Protein AF-G8M2X5-F1 (afdb_monomer_lite)

Radius of gyration: 16.03 Å; chains: 1; bounding box: 47×37×36 Å

Organism: Acetivibrio clariflavus (strain DSM 19732 / NBRC 101661 / EBR45) (NCBI:txid720554)

pLDDT: mean 88.89, std 12.01, range [30.36, 98.56]

Structure (mmCIF, N/CA/C/O backbone):
data_AF-G8M2X5-F1
#
_entry.id   AF-G8M2X5-F1
#
loop_
_atom_site.group_PDB
_atom_site.id
_atom_site.type_symbol
_atom_site.label_atom_id
_atom_site.label_alt_id
_atom_site.label_comp_id
_atom_site.label_asym_id
_atom_site.label_entity_id
_atom_site.label_seq_id
_atom_site.pdbx_PDB_ins_code
_atom_site.Cartn_x
_atom_site.Cartn_y
_atom_site.Cartn_z
_atom_site.occupancy
_atom_site.B_iso_or_equiv
_atom_site.auth_seq_id
_atom_site.auth_comp_id
_atom_site.auth_asym_id
_atom_site.auth_atom_id
_atom_site.pdbx_PDB_model_num
ATOM 1 N N . MET A 1 1 ? 28.238 9.303 -5.202 1.00 54.19 1 MET A N 1
ATOM 2 C CA . MET A 1 1 ? 26.995 9.972 -4.755 1.00 54.19 1 MET A CA 1
ATOM 3 C C . MET A 1 1 ? 26.268 10.693 -5.897 1.00 54.19 1 MET A C 1
ATOM 5 O O . MET A 1 1 ? 25.050 10.761 -5.812 1.00 54.19 1 MET A O 1
ATOM 9 N N . SER A 1 2 ? 26.941 11.176 -6.961 1.00 62.28 2 SER A N 1
ATOM 10 C CA . SER A 1 2 ? 26.258 11.725 -8.156 1.00 62.28 2 SER A CA 1
ATOM 11 C C . SER A 1 2 ? 25.484 10.660 -8.932 1.00 62.28 2 SER A C 1
ATOM 13 O O . SER A 1 2 ? 24.303 10.843 -9.187 1.00 62.28 2 SER A O 1
ATOM 15 N N . ASP A 1 3 ? 26.109 9.512 -9.199 1.00 82.75 3 ASP A N 1
ATOM 16 C CA . ASP A 1 3 ? 25.578 8.550 -10.174 1.00 82.75 3 ASP A CA 1
ATOM 17 C C . ASP A 1 3 ? 24.241 7.931 -9.742 1.00 82.75 3 ASP A C 1
ATOM 19 O O . ASP A 1 3 ? 23.291 7.938 -10.516 1.00 82.75 3 ASP A O 1
ATOM 23 N N . SER A 1 4 ? 24.114 7.496 -8.483 1.00 86.31 4 SER A N 1
ATOM 24 C CA . SER A 1 4 ? 22.856 6.942 -7.952 1.00 86.31 4 SER A CA 1
ATOM 25 C C . SER A 1 4 ? 21.730 7.985 -7.880 1.00 86.31 4 SER A C 1
ATOM 27 O O . SER A 1 4 ? 20.560 7.657 -8.067 1.00 86.31 4 SER A O 1
ATOM 29 N N . THR A 1 5 ? 22.072 9.255 -7.627 1.00 87.62 5 THR A N 1
ATOM 30 C CA . THR A 1 5 ? 21.095 10.359 -7.626 1.00 87.62 5 THR A CA 1
ATOM 31 C C . THR A 1 5 ? 20.612 10.650 -9.044 1.00 87.62 5 THR A C 1
ATOM 33 O O . THR A 1 5 ? 19.411 10.804 -9.266 1.00 87.62 5 THR A O 1
ATOM 36 N N . ASP A 1 6 ? 21.526 10.676 -10.015 1.00 87.81 6 ASP A N 1
ATOM 37 C CA . ASP A 1 6 ? 21.207 10.881 -11.428 1.00 87.81 6 ASP A CA 1
ATOM 38 C C . ASP A 1 6 ? 20.390 9.718 -12.002 1.00 87.81 6 ASP A C 1
ATOM 40 O O . ASP A 1 6 ? 19.445 9.943 -12.764 1.00 87.81 6 ASP A O 1
ATOM 44 N N . GLU A 1 7 ? 20.696 8.483 -11.602 1.00 89.56 7 GLU A N 1
ATOM 45 C CA . GLU A 1 7 ? 19.930 7.287 -11.953 1.00 89.56 7 GLU A CA 1
ATOM 46 C C . GLU A 1 7 ? 18.499 7.363 -11.408 1.00 89.56 7 GLU A C 1
ATOM 48 O O . GLU A 1 7 ? 17.543 7.235 -12.178 1.00 89.56 7 GLU A O 1
ATOM 53 N N . LEU A 1 8 ? 18.333 7.676 -10.116 1.00 87.62 8 LEU A N 1
ATOM 54 C CA . LEU A 1 8 ? 17.018 7.856 -9.497 1.00 87.62 8 LEU A CA 1
ATOM 55 C C . LEU A 1 8 ? 16.216 8.967 -10.184 1.00 87.62 8 LEU A C 1
ATOM 57 O O . LEU A 1 8 ? 15.056 8.767 -10.545 1.00 87.62 8 LEU A O 1
ATOM 61 N N . MET A 1 9 ? 16.833 10.127 -10.421 1.00 86.81 9 MET A N 1
ATOM 62 C CA . MET A 1 9 ? 16.183 11.245 -11.109 1.00 86.81 9 MET A CA 1
ATOM 63 C C . MET A 1 9 ? 15.825 10.904 -12.557 1.00 86.81 9 MET A C 1
ATOM 65 O O . MET A 1 9 ? 14.793 11.355 -13.058 1.00 86.81 9 MET A O 1
ATOM 69 N N . THR A 1 10 ? 16.647 10.108 -13.239 1.00 88.38 10 THR A N 1
ATOM 70 C CA . THR A 1 10 ? 16.367 9.625 -14.596 1.00 88.38 10 THR A CA 1
ATOM 71 C C . THR A 1 10 ? 15.189 8.658 -14.597 1.00 88.38 10 THR A C 1
ATOM 73 O O . THR A 1 10 ? 14.286 8.824 -15.418 1.00 88.38 10 THR A O 1
ATOM 76 N N . CYS A 1 11 ? 15.152 7.713 -13.655 1.00 85.94 11 CYS A N 1
ATOM 77 C CA . CYS A 1 11 ? 14.038 6.789 -13.472 1.00 85.94 11 CYS A CA 1
ATOM 78 C C . CYS A 1 11 ? 12.732 7.555 -13.214 1.00 85.94 11 CYS A C 1
ATOM 80 O O . CYS A 1 11 ? 11.786 7.418 -13.986 1.00 85.94 11 CYS A O 1
ATOM 82 N N . LEU A 1 12 ? 12.718 8.474 -12.242 1.00 83.12 12 LEU A N 1
ATOM 83 C CA . LEU A 1 12 ? 11.563 9.331 -11.946 1.00 83.12 12 LEU A CA 1
ATOM 84 C C . LEU A 1 12 ? 11.103 10.155 -13.164 1.00 83.12 12 LEU A C 1
ATOM 86 O O . LEU A 1 12 ? 9.915 10.405 -13.338 1.00 83.12 12 LEU A O 1
ATOM 90 N N . LYS A 1 13 ? 12.020 10.600 -14.030 1.00 81.19 13 LYS A N 1
ATOM 91 C CA . LYS A 1 13 ? 11.683 11.396 -15.225 1.00 81.19 13 LYS A CA 1
ATOM 92 C C . LYS A 1 13 ? 11.168 10.575 -16.398 1.00 81.19 13 LYS A C 1
ATOM 94 O O . LYS A 1 13 ? 10.318 11.069 -17.133 1.00 81.19 13 LYS A O 1
ATOM 99 N N . ARG A 1 14 ? 11.742 9.399 -16.645 1.00 82.56 14 ARG A N 1
ATOM 100 C CA . ARG A 1 14 ? 11.576 8.686 -17.923 1.00 82.56 14 ARG A CA 1
ATOM 101 C C . ARG A 1 14 ? 10.785 7.399 -17.783 1.00 82.56 14 ARG A C 1
ATOM 103 O O . ARG A 1 14 ? 10.002 7.082 -18.670 1.00 82.56 14 ARG A O 1
ATOM 110 N N . GLU A 1 15 ? 10.990 6.682 -16.687 1.00 79.75 15 GLU A N 1
ATOM 111 C CA . GLU A 1 15 ? 10.444 5.343 -16.462 1.00 79.75 15 GLU A CA 1
ATOM 112 C C . GLU A 1 15 ? 9.965 5.212 -15.017 1.00 79.75 15 GLU A C 1
ATOM 114 O O . GLU A 1 15 ? 10.454 4.377 -14.257 1.00 79.75 15 GLU A O 1
ATOM 119 N N . PRO A 1 16 ? 9.021 6.057 -14.587 1.00 72.69 16 PRO A N 1
ATOM 120 C CA . PRO A 1 16 ? 8.712 6.155 -13.173 1.00 72.69 16 PRO A CA 1
ATOM 121 C C . PRO A 1 16 ? 7.921 4.933 -12.666 1.00 72.69 16 PRO A C 1
ATOM 123 O O . PRO A 1 16 ? 7.884 4.662 -11.469 1.00 72.69 16 PRO A O 1
ATOM 126 N N . GLU A 1 17 ? 7.370 4.129 -13.580 1.00 70.06 17 GLU A N 1
ATOM 127 C CA . GLU A 1 17 ? 6.834 2.797 -13.291 1.00 70.06 17 GLU A CA 1
ATOM 128 C C . GLU A 1 17 ? 7.923 1.776 -12.924 1.00 70.06 17 GLU A C 1
ATOM 130 O O . GLU A 1 17 ? 7.610 0.782 -12.285 1.00 70.06 17 GLU A O 1
ATOM 135 N N . ALA A 1 18 ? 9.191 2.001 -13.280 1.00 78.44 18 ALA A N 1
ATOM 136 C CA . ALA A 1 18 ? 10.314 1.127 -12.931 1.00 78.44 18 ALA A CA 1
ATOM 137 C C . ALA A 1 18 ? 10.966 1.495 -11.587 1.00 78.44 18 ALA A C 1
ATOM 139 O O . ALA A 1 18 ? 11.942 0.867 -11.179 1.00 78.44 18 ALA A O 1
ATOM 140 N N . LEU A 1 19 ? 10.424 2.483 -10.864 1.00 82.06 19 LEU A N 1
ATOM 141 C CA . LEU A 1 19 ? 11.012 3.002 -9.627 1.00 82.06 19 LEU A CA 1
ATOM 142 C C . LEU A 1 19 ? 11.273 1.911 -8.581 1.00 82.06 19 LEU A C 1
ATOM 144 O O . LEU A 1 19 ? 12.299 1.933 -7.910 1.00 82.06 19 LEU A O 1
ATOM 148 N N . PHE A 1 20 ? 10.384 0.921 -8.476 1.00 79.06 20 PHE A N 1
ATOM 149 C CA . PHE A 1 20 ? 10.531 -0.195 -7.537 1.00 79.06 20 PHE A CA 1
ATOM 150 C C . PHE A 1 20 ? 11.625 -1.204 -7.924 1.00 79.06 20 PHE A C 1
ATOM 152 O O . PHE A 1 20 ? 11.958 -2.075 -7.123 1.00 79.06 20 PHE A O 1
ATOM 159 N N . GLU A 1 21 ? 12.194 -1.132 -9.130 1.00 83.88 21 GLU A N 1
ATOM 160 C CA . GLU A 1 21 ? 13.388 -1.914 -9.478 1.00 83.88 21 GLU A CA 1
ATOM 161 C C . GLU A 1 21 ? 14.648 -1.311 -8.857 1.00 83.88 21 GLU A C 1
ATOM 163 O O . GLU A 1 21 ? 15.575 -2.050 -8.540 1.00 83.88 21 GLU A O 1
ATOM 168 N N . LEU A 1 22 ? 14.663 0.004 -8.640 1.00 86.19 22 LEU A N 1
ATOM 169 C CA . LEU A 1 22 ? 15.803 0.739 -8.096 1.00 86.19 22 LEU A CA 1
ATOM 170 C C . LEU A 1 22 ? 15.670 0.977 -6.584 1.00 86.19 22 LEU A C 1
ATOM 172 O O . LEU A 1 22 ? 16.632 0.828 -5.830 1.00 86.19 22 LEU A O 1
ATOM 176 N N . VAL A 1 23 ? 14.464 1.333 -6.142 1.00 86.12 23 VAL A N 1
ATOM 177 C CA . VAL A 1 23 ? 14.142 1.732 -4.770 1.00 86.12 23 VAL A CA 1
ATOM 178 C C . VAL A 1 23 ? 13.538 0.555 -4.013 1.00 86.12 23 VAL A C 1
ATOM 180 O O . VAL A 1 23 ? 12.552 -0.037 -4.456 1.00 86.12 23 VAL A O 1
ATOM 183 N N . GLU A 1 24 ? 14.097 0.244 -2.846 1.00 87.31 24 GLU A N 1
ATOM 184 C CA . GLU A 1 24 ? 13.548 -0.754 -1.928 1.00 87.31 24 GLU A CA 1
ATOM 185 C C . GLU A 1 24 ? 12.429 -0.138 -1.071 1.00 87.31 24 GLU A C 1
ATOM 187 O O . GLU A 1 24 ? 11.323 -0.685 -1.024 1.00 87.31 24 GLU A O 1
ATOM 192 N N . GLU A 1 25 ? 12.697 1.017 -0.449 1.00 88.94 25 GLU A N 1
ATOM 193 C CA . GLU A 1 25 ? 11.807 1.686 0.509 1.00 88.94 25 GLU A CA 1
ATOM 194 C C . GLU A 1 25 ? 11.815 3.216 0.342 1.00 88.94 25 GLU A C 1
ATOM 196 O O . GLU A 1 25 ? 12.802 3.811 -0.096 1.00 88.94 25 GLU A O 1
ATOM 201 N N . THR A 1 26 ? 10.726 3.876 0.737 1.00 87.19 26 THR A N 1
ATOM 202 C CA . THR A 1 26 ? 10.621 5.341 0.768 1.00 87.19 26 THR A CA 1
ATOM 203 C C . THR A 1 26 ? 10.141 5.851 2.119 1.00 87.19 26 THR A C 1
ATOM 205 O O . THR A 1 26 ? 9.421 5.177 2.854 1.00 87.19 26 THR A O 1
ATOM 208 N N . LYS A 1 27 ? 10.536 7.071 2.478 1.00 85.69 27 LYS A N 1
ATOM 209 C CA . LYS A 1 27 ? 10.050 7.753 3.676 1.00 85.69 27 LYS A CA 1
ATOM 210 C C . LYS A 1 27 ? 9.713 9.189 3.353 1.00 85.69 27 LYS A C 1
ATOM 212 O O . LYS A 1 27 ? 10.549 9.962 2.887 1.00 85.69 27 LYS A O 1
ATOM 217 N N . GLU A 1 28 ? 8.467 9.543 3.618 1.00 81.12 28 GLU A N 1
ATOM 218 C CA . GLU A 1 28 ? 7.981 10.893 3.408 1.00 81.12 28 GLU A CA 1
ATOM 219 C C . GLU A 1 28 ? 8.275 11.754 4.640 1.00 81.12 28 GLU A C 1
ATOM 221 O O . GLU A 1 28 ? 7.823 11.462 5.748 1.00 81.12 28 GLU A O 1
ATOM 226 N N . LEU A 1 29 ? 9.034 12.830 4.440 1.00 79.69 29 LEU A N 1
ATOM 227 C CA . LEU A 1 29 ? 9.200 13.914 5.406 1.00 79.69 29 LEU A CA 1
ATOM 228 C C . LEU A 1 29 ? 8.409 15.140 4.924 1.00 79.69 29 LEU A C 1
ATOM 230 O O . LEU A 1 29 ? 7.719 15.090 3.905 1.00 79.69 29 LEU A O 1
ATOM 234 N N . ASP A 1 30 ? 8.471 16.247 5.664 1.00 79.62 30 ASP A N 1
ATOM 235 C CA . ASP A 1 30 ? 7.707 17.464 5.353 1.00 79.62 30 ASP A CA 1
ATOM 236 C C . ASP A 1 30 ? 7.926 17.927 3.907 1.00 79.62 30 ASP A C 1
ATOM 238 O O . ASP A 1 30 ? 7.036 17.772 3.067 1.00 79.62 30 ASP A O 1
ATOM 242 N N . ASN A 1 31 ? 9.140 18.381 3.591 1.00 82.81 31 ASN A N 1
ATOM 243 C CA . ASN A 1 31 ? 9.472 18.942 2.277 1.00 82.81 31 ASN A CA 1
ATOM 244 C C . ASN A 1 31 ? 10.319 18.007 1.406 1.00 82.81 31 ASN A C 1
ATOM 246 O O . ASN A 1 31 ? 10.690 18.381 0.295 1.00 82.81 31 ASN A O 1
ATOM 250 N N . THR A 1 32 ? 10.639 16.806 1.890 1.00 85.06 32 THR A N 1
ATOM 251 C CA . THR A 1 32 ? 11.527 15.864 1.198 1.00 85.06 32 THR A CA 1
ATOM 252 C C . THR A 1 32 ? 10.978 14.449 1.209 1.00 85.06 32 THR A C 1
ATOM 254 O O . THR A 1 32 ? 10.227 14.071 2.107 1.00 85.06 32 THR A O 1
ATOM 257 N N . ILE A 1 33 ? 11.421 13.645 0.251 1.00 86.62 33 ILE A N 1
ATOM 258 C CA . ILE A 1 33 ? 11.230 12.197 0.233 1.00 86.62 33 ILE A CA 1
ATOM 259 C C . ILE A 1 33 ? 12.616 11.564 0.318 1.00 86.62 33 ILE A C 1
ATOM 261 O O . ILE A 1 33 ? 13.515 11.944 -0.435 1.00 86.62 33 ILE A O 1
ATOM 265 N N . LEU A 1 34 ? 12.796 10.639 1.258 1.00 89.81 34 LEU A N 1
ATOM 266 C CA . LEU A 1 34 ? 13.970 9.778 1.299 1.00 89.81 34 LEU A CA 1
ATOM 267 C C . LEU A 1 34 ? 13.663 8.507 0.519 1.00 89.81 34 LEU A C 1
ATOM 269 O O . LEU A 1 34 ? 12.615 7.891 0.715 1.00 89.81 34 LEU A O 1
ATOM 273 N N . TYR A 1 35 ? 14.599 8.114 -0.327 1.00 89.38 35 TYR A N 1
ATOM 274 C CA . TYR A 1 35 ? 14.586 6.885 -1.100 1.00 89.38 35 TYR A CA 1
ATOM 275 C C . TYR A 1 35 ? 15.746 6.024 -0.624 1.00 89.38 35 TYR A C 1
ATOM 277 O O . TYR A 1 35 ? 16.886 6.480 -0.645 1.00 89.38 35 TYR A O 1
ATOM 285 N N . ARG A 1 36 ? 15.463 4.792 -0.209 1.00 91.44 36 ARG A N 1
ATOM 286 C CA . ARG A 1 36 ? 16.478 3.779 0.066 1.00 91.44 36 ARG A CA 1
ATOM 287 C C . ARG A 1 36 ? 16.564 2.848 -1.132 1.00 91.44 36 ARG A C 1
ATOM 289 O O . ARG A 1 36 ? 15.580 2.191 -1.479 1.00 91.44 36 ARG A O 1
ATOM 296 N N . LEU A 1 37 ? 17.717 2.831 -1.784 1.00 91.12 37 LEU A N 1
ATOM 297 C CA . LEU A 1 37 ? 17.995 1.960 -2.918 1.00 91.12 37 LEU A CA 1
ATOM 298 C C . LEU A 1 37 ? 18.278 0.525 -2.455 1.00 91.12 37 LEU A C 1
ATOM 300 O O . LEU A 1 37 ? 18.442 0.256 -1.267 1.00 91.12 37 LEU A O 1
ATOM 304 N N . ARG A 1 38 ? 18.343 -0.412 -3.405 1.00 87.88 38 ARG A N 1
ATOM 305 C CA . ARG A 1 38 ? 18.621 -1.834 -3.122 1.00 87.88 38 ARG A CA 1
ATOM 306 C C . ARG A 1 38 ? 20.021 -2.118 -2.570 1.00 87.88 38 ARG A C 1
ATOM 308 O O . ARG A 1 38 ? 20.227 -3.186 -2.005 1.00 87.88 38 ARG A O 1
ATOM 315 N N . ASP A 1 39 ? 20.966 -1.205 -2.772 1.00 89.44 39 ASP A N 1
ATOM 316 C CA . ASP A 1 39 ? 22.330 -1.269 -2.233 1.00 89.44 39 ASP A CA 1
ATOM 317 C C . ASP A 1 39 ? 22.475 -0.510 -0.899 1.00 89.44 39 ASP A C 1
ATOM 319 O O . ASP A 1 39 ? 23.587 -0.184 -0.489 1.00 89.44 39 ASP A O 1
ATOM 323 N N . ASP A 1 40 ? 21.344 -0.211 -0.250 1.00 89.00 40 ASP A N 1
ATOM 324 C CA . ASP A 1 40 ? 21.213 0.572 0.982 1.00 89.00 40 ASP A CA 1
ATOM 325 C C . ASP A 1 40 ? 21.622 2.053 0.862 1.00 89.00 40 ASP A C 1
ATOM 327 O O . ASP A 1 40 ? 21.634 2.777 1.862 1.00 89.00 40 ASP A O 1
ATOM 331 N N . THR A 1 41 ? 21.892 2.558 -0.350 1.00 92.94 41 THR A N 1
ATOM 332 C CA . THR A 1 41 ? 22.113 3.994 -0.567 1.00 92.94 41 THR A CA 1
ATOM 333 C C . THR A 1 41 ? 20.838 4.777 -0.256 1.00 92.94 41 THR A C 1
ATOM 335 O O . THR A 1 41 ? 19.783 4.523 -0.837 1.00 92.94 41 THR A O 1
ATOM 338 N N . GLU A 1 42 ? 20.932 5.780 0.620 1.00 93.56 42 GLU A N 1
ATOM 339 C CA . GLU A 1 42 ? 19.832 6.705 0.905 1.00 93.56 42 GLU A CA 1
ATOM 340 C C . GLU A 1 42 ? 20.000 8.019 0.133 1.00 93.56 42 GLU A C 1
ATOM 342 O O . GLU A 1 42 ? 21.033 8.688 0.213 1.00 93.56 42 GLU A O 1
ATOM 347 N N . ILE A 1 43 ? 18.963 8.401 -0.611 1.00 90.88 43 ILE A N 1
ATOM 348 C CA . ILE A 1 43 ? 18.908 9.628 -1.407 1.00 90.88 43 ILE A CA 1
ATOM 349 C C . ILE A 1 43 ? 17.729 10.464 -0.924 1.00 90.88 43 ILE A C 1
ATOM 351 O O . ILE A 1 43 ? 16.589 10.003 -0.907 1.00 90.88 43 ILE A O 1
ATOM 355 N N . GLN A 1 44 ? 17.993 11.713 -0.554 1.00 91.62 44 GLN A N 1
ATOM 356 C CA . GLN A 1 44 ? 16.968 12.671 -0.159 1.00 91.62 44 GLN A CA 1
ATOM 357 C C . GLN A 1 44 ? 16.705 13.646 -1.306 1.00 91.62 44 GLN A C 1
ATOM 359 O O . GLN A 1 44 ? 17.620 14.331 -1.757 1.00 91.62 44 GLN A O 1
ATOM 364 N N . LEU A 1 45 ? 15.452 13.734 -1.751 1.00 88.25 45 LEU A N 1
ATOM 365 C CA . LEU A 1 45 ? 15.018 14.682 -2.780 1.00 88.25 45 LEU A CA 1
ATOM 366 C C . LEU A 1 45 ? 13.996 15.657 -2.200 1.00 88.25 45 LEU A C 1
ATOM 368 O O . LEU A 1 45 ? 13.102 15.248 -1.452 1.00 88.25 45 LEU A O 1
ATOM 372 N N . PHE A 1 46 ? 14.095 16.939 -2.553 1.00 86.06 46 PHE A N 1
ATOM 373 C CA . PHE A 1 46 ? 13.065 17.913 -2.205 1.00 86.06 46 PHE A CA 1
ATOM 374 C C . PHE A 1 46 ? 11.841 17.725 -3.093 1.00 86.06 46 PHE A C 1
ATOM 376 O O . PHE 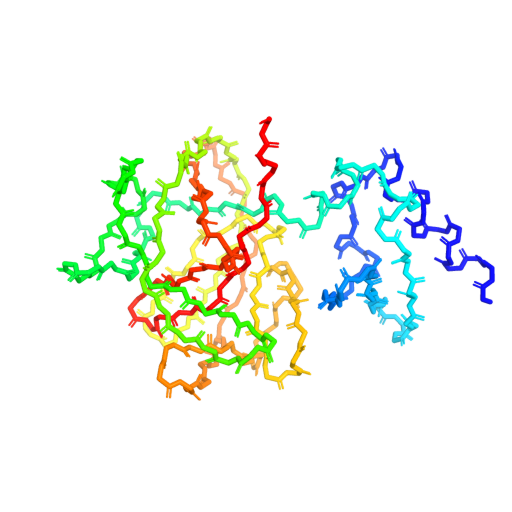A 1 46 ? 11.947 17.568 -4.306 1.00 86.06 46 PHE A O 1
ATOM 383 N N . LYS A 1 47 ? 10.653 17.803 -2.492 1.00 82.88 47 LYS A N 1
ATOM 384 C CA . LYS A 1 47 ? 9.383 17.763 -3.226 1.00 82.88 47 LYS A CA 1
ATOM 385 C C . LYS A 1 47 ? 9.275 18.913 -4.234 1.00 82.88 47 LYS A C 1
ATOM 387 O O . LYS A 1 47 ? 8.640 18.740 -5.260 1.00 82.88 47 LYS A O 1
ATOM 392 N N . SER A 1 48 ? 9.925 20.053 -3.974 1.00 83.25 48 SER A N 1
ATOM 393 C CA . SER A 1 48 ? 10.008 21.185 -4.911 1.00 83.25 48 SER A CA 1
ATOM 394 C C . SER A 1 48 ? 10.773 20.875 -6.197 1.00 83.25 48 SER A C 1
ATOM 396 O O . SER A 1 48 ? 10.566 21.554 -7.198 1.00 83.25 48 SER A O 1
ATOM 398 N N . ASP A 1 49 ? 11.646 19.867 -6.169 1.00 83.94 49 ASP A N 1
ATOM 399 C CA . ASP A 1 49 ? 12.485 19.479 -7.306 1.00 83.94 49 ASP A CA 1
ATOM 400 C C . ASP A 1 49 ? 11.816 18.385 -8.156 1.00 83.94 49 ASP A C 1
ATOM 402 O O . ASP A 1 49 ? 12.344 17.972 -9.192 1.00 83.94 49 ASP A O 1
ATOM 406 N N . LEU A 1 50 ? 10.647 17.912 -7.712 1.00 78.69 50 LEU A N 1
ATOM 407 C CA . LEU A 1 50 ? 9.855 16.872 -8.343 1.00 78.69 50 LEU A CA 1
ATOM 408 C C . LEU A 1 50 ? 8.556 17.471 -8.884 1.00 78.69 50 LEU A C 1
ATOM 410 O O . LEU A 1 50 ? 7.885 18.274 -8.239 1.00 78.69 50 LEU A O 1
ATOM 414 N N . THR A 1 51 ? 8.167 17.038 -10.075 1.00 72.69 51 THR A N 1
ATOM 415 C CA . THR A 1 51 ? 6.805 17.261 -10.568 1.00 72.69 51 THR A CA 1
ATOM 416 C C . THR A 1 51 ? 5.804 16.492 -9.700 1.00 72.69 51 THR A C 1
ATOM 418 O O . THR A 1 51 ? 6.164 15.461 -9.116 1.00 7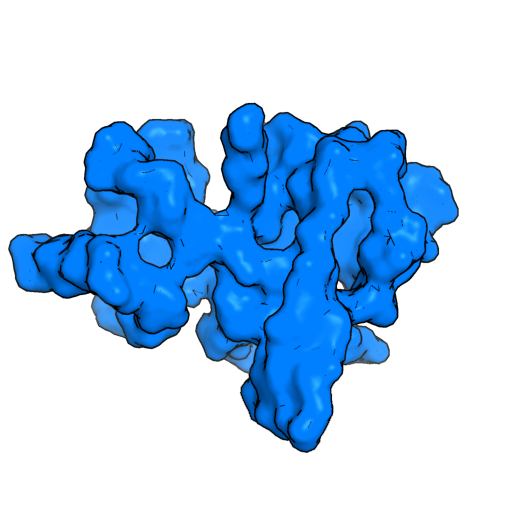2.69 51 THR A O 1
ATOM 421 N N . PRO A 1 52 ? 4.536 16.931 -9.634 1.00 67.06 52 PRO A N 1
ATOM 422 C CA . PRO A 1 52 ? 3.479 16.149 -9.005 1.00 67.06 52 PRO A CA 1
ATOM 423 C C . PRO A 1 52 ? 3.481 14.690 -9.480 1.00 67.06 52 PRO A C 1
ATOM 425 O O . PRO A 1 52 ? 3.486 13.778 -8.662 1.00 67.06 52 PRO A O 1
ATOM 428 N N . GLU A 1 53 ? 3.606 14.451 -10.785 1.00 62.19 53 GLU A N 1
ATOM 429 C CA . GLU A 1 53 ? 3.667 13.119 -11.397 1.00 62.19 53 GLU A CA 1
ATOM 430 C C . GLU A 1 53 ? 4.833 12.259 -10.881 1.00 62.19 53 GLU A C 1
ATOM 432 O O . GLU A 1 53 ? 4.679 11.051 -10.692 1.00 62.19 53 GLU A O 1
ATOM 437 N N . GLN A 1 54 ? 5.981 12.872 -10.592 1.00 65.25 54 GLN A N 1
ATOM 438 C CA . GLN A 1 54 ? 7.159 12.192 -10.042 1.00 65.25 54 GLN A CA 1
ATOM 439 C C . GLN A 1 54 ? 7.002 11.832 -8.570 1.00 65.25 54 GLN A C 1
ATOM 441 O O . GLN A 1 54 ? 7.444 10.765 -8.150 1.00 65.25 54 GLN A O 1
ATOM 446 N N . ILE A 1 55 ? 6.328 12.683 -7.799 1.00 62.38 55 ILE A N 1
ATOM 447 C CA . ILE A 1 55 ? 5.928 12.359 -6.426 1.00 62.38 55 ILE A CA 1
ATOM 448 C C . ILE A 1 55 ? 4.928 11.185 -6.457 1.00 62.38 55 ILE A C 1
ATOM 450 O O . ILE A 1 55 ? 5.015 10.257 -5.654 1.00 62.38 55 ILE A O 1
ATOM 454 N N . ILE A 1 56 ? 4.028 11.172 -7.444 1.00 58.41 56 ILE A N 1
ATOM 455 C CA . ILE A 1 56 ? 2.925 10.210 -7.577 1.00 58.41 56 ILE A CA 1
ATOM 456 C C . ILE A 1 56 ? 3.361 8.826 -8.042 1.00 58.41 56 ILE A C 1
ATOM 458 O O . ILE A 1 56 ? 2.750 7.841 -7.647 1.00 58.41 56 ILE A O 1
ATOM 462 N N . CYS A 1 57 ? 4.399 8.690 -8.867 1.00 46.69 57 CYS A N 1
ATOM 463 C CA . CYS A 1 57 ? 4.783 7.363 -9.362 1.00 46.69 57 CYS A CA 1
ATOM 464 C C . CYS A 1 57 ? 5.303 6.414 -8.277 1.00 46.69 57 CYS A C 1
ATOM 466 O O . CYS A 1 57 ? 5.311 5.201 -8.470 1.00 46.69 57 CYS A O 1
ATOM 468 N N . SER A 1 58 ? 5.619 6.945 -7.097 1.00 49.12 58 SER A N 1
ATOM 469 C CA . SER A 1 58 ? 5.871 6.142 -5.902 1.00 49.12 58 SER A CA 1
ATOM 470 C C . SER A 1 58 ? 4.597 5.653 -5.186 1.00 49.12 58 SER A C 1
ATOM 472 O O . SER A 1 58 ? 4.702 4.866 -4.258 1.00 49.12 58 SER A O 1
ATOM 474 N N . THR A 1 59 ? 3.394 6.082 -5.596 1.00 55.84 59 THR A N 1
ATOM 475 C CA . THR A 1 59 ? 2.148 5.999 -4.800 1.00 55.84 59 THR A CA 1
ATOM 476 C C . THR A 1 59 ? 0.881 5.616 -5.599 1.00 55.84 59 THR A C 1
ATOM 478 O O . THR A 1 59 ? -0.222 5.600 -5.053 1.00 55.84 59 THR A O 1
ATOM 481 N N . ILE A 1 60 ? 1.002 5.191 -6.869 1.00 68.50 60 ILE A N 1
ATOM 482 C CA . ILE A 1 60 ? -0.127 4.761 -7.742 1.00 68.50 60 ILE A CA 1
ATOM 483 C C . ILE A 1 60 ? -0.595 3.323 -7.455 1.00 68.50 60 ILE A C 1
ATOM 485 O O . ILE A 1 60 ? -0.934 2.555 -8.360 1.00 68.50 60 ILE A O 1
ATOM 489 N N . GLY A 1 61 ? -0.588 2.919 -6.194 1.00 82.50 61 GLY A N 1
ATOM 490 C CA . GLY A 1 61 ? -1.056 1.602 -5.810 1.00 82.50 61 GLY A CA 1
ATOM 491 C C . GLY A 1 61 ? -2.569 1.454 -6.000 1.00 82.50 61 GLY A C 1
ATOM 492 O O . GLY A 1 61 ? -3.320 2.396 -5.772 1.00 82.50 61 GLY A O 1
ATOM 493 N N . CYS A 1 62 ? -3.054 0.269 -6.369 1.00 92.75 62 CYS A N 1
ATOM 494 C CA . CYS A 1 62 ? -4.477 -0.094 -6.335 1.00 92.75 62 CYS A CA 1
ATOM 495 C C . CYS A 1 62 ? -4.671 -1.520 -5.786 1.00 92.75 62 CYS A C 1
ATOM 497 O O . CYS A 1 62 ? -3.718 -2.295 -5.724 1.00 92.75 62 CYS A O 1
ATOM 499 N N . PHE A 1 63 ? -5.905 -1.869 -5.423 1.00 96.44 63 PHE A N 1
ATOM 500 C CA . PHE A 1 63 ? -6.311 -3.191 -4.930 1.00 96.44 63 PHE A CA 1
ATOM 501 C C . PHE A 1 63 ? -7.483 -3.759 -5.728 1.00 96.44 63 PHE A C 1
ATOM 503 O O . PHE A 1 63 ? -8.239 -2.999 -6.328 1.00 96.44 63 PHE A O 1
ATOM 510 N N . THR A 1 64 ? -7.681 -5.075 -5.728 1.00 97.81 64 THR A N 1
ATOM 511 C CA . THR A 1 64 ? -8.903 -5.672 -6.296 1.00 97.81 64 THR A CA 1
ATOM 512 C C . THR A 1 64 ? -10.139 -5.313 -5.466 1.00 97.81 64 THR A C 1
ATOM 514 O O . THR A 1 64 ? -10.042 -5.019 -4.274 1.00 97.81 64 THR A O 1
ATOM 517 N N . GLY A 1 65 ? -11.312 -5.314 -6.108 1.00 97.69 65 GLY A N 1
ATOM 518 C CA . GLY A 1 65 ? -12.561 -4.804 -5.521 1.00 97.69 65 GLY A CA 1
ATOM 519 C C . GLY A 1 65 ? -13.035 -5.504 -4.243 1.00 97.69 65 GLY A C 1
ATOM 520 O O . GLY A 1 65 ? -13.689 -4.886 -3.412 1.00 97.69 65 GLY A O 1
ATOM 521 N N . ASP A 1 66 ? -12.664 -6.765 -4.051 1.00 98.00 66 ASP A N 1
ATOM 522 C CA . ASP A 1 66 ? -12.956 -7.567 -2.860 1.00 98.00 66 ASP A CA 1
ATOM 523 C C . ASP A 1 66 ? -12.139 -7.171 -1.620 1.00 98.00 66 ASP A C 1
ATOM 525 O O . ASP A 1 66 ? -12.471 -7.595 -0.512 1.00 98.00 66 ASP A O 1
ATOM 529 N N . THR A 1 67 ? -11.105 -6.338 -1.781 1.00 98.38 67 THR A N 1
ATOM 530 C CA . THR A 1 67 ? -10.275 -5.864 -0.668 1.00 98.38 67 THR A CA 1
ATOM 531 C C . THR A 1 67 ? -11.123 -5.093 0.334 1.00 98.38 67 THR A C 1
ATOM 533 O O . THR A 1 67 ? -11.807 -4.134 -0.020 1.00 98.38 67 THR A O 1
ATOM 536 N N . LEU A 1 68 ? -11.076 -5.503 1.600 1.00 98.44 68 LEU A N 1
ATOM 537 C CA . LEU A 1 68 ? -11.816 -4.845 2.672 1.00 98.44 68 LEU A CA 1
ATOM 538 C C . LEU A 1 68 ? -11.110 -3.562 3.114 1.00 98.44 68 LEU A C 1
ATOM 540 O O . LEU A 1 68 ? -9.887 -3.501 3.139 1.00 98.44 68 LEU A O 1
ATOM 544 N N . VAL A 1 69 ? -11.887 -2.559 3.502 1.00 98.31 69 VAL A N 1
ATOM 545 C CA . VAL A 1 69 ? -11.442 -1.272 4.037 1.00 98.31 69 VAL A CA 1
ATOM 546 C C . VAL A 1 69 ? -12.109 -1.062 5.390 1.00 98.31 69 VAL A C 1
ATOM 548 O O . VAL A 1 69 ? -13.312 -1.293 5.540 1.00 98.31 69 VAL A O 1
ATOM 551 N N . THR A 1 70 ? -11.344 -0.603 6.377 1.00 97.94 70 THR A N 1
ATOM 552 C CA . THR A 1 70 ? -11.882 -0.268 7.700 1.00 97.94 70 THR A CA 1
ATOM 553 C C . THR A 1 70 ? -12.639 1.057 7.634 1.00 97.94 70 THR A C 1
ATOM 555 O O . THR A 1 70 ? -12.038 2.114 7.452 1.00 97.94 70 THR A O 1
ATOM 558 N N . THR A 1 71 ? -13.961 1.020 7.797 1.00 97.88 71 THR A N 1
ATOM 559 C CA . THR A 1 71 ? -14.841 2.203 7.791 1.00 97.88 71 THR A CA 1
ATOM 560 C C . THR A 1 71 ? -15.508 2.413 9.150 1.00 97.88 71 THR A C 1
ATOM 562 O O . THR A 1 71 ? -15.449 1.540 10.016 1.00 97.88 71 THR A O 1
ATOM 565 N N . LYS A 1 72 ? -16.195 3.549 9.342 1.00 94.75 72 LYS A N 1
ATOM 566 C CA . LYS A 1 72 ? -16.999 3.801 10.560 1.00 94.75 72 LYS A CA 1
ATOM 567 C C . LYS A 1 72 ? -18.094 2.755 10.806 1.00 94.75 72 LYS A C 1
ATOM 569 O O . LYS A 1 72 ? -18.532 2.594 11.939 1.00 94.75 72 LYS A O 1
ATOM 574 N N . GLU A 1 73 ? -18.544 2.078 9.754 1.00 93.75 73 GLU A N 1
ATOM 575 C CA . GLU A 1 73 ? -19.619 1.078 9.787 1.00 93.75 73 GLU A CA 1
ATOM 576 C C . GLU A 1 73 ? -19.073 -0.357 9.902 1.00 93.75 73 GLU A C 1
ATOM 578 O O . GLU A 1 73 ? -19.843 -1.315 9.902 1.00 93.75 73 GLU A O 1
ATOM 583 N N . GLY A 1 74 ? -17.747 -0.517 9.997 1.00 96.75 74 GLY A N 1
ATOM 584 C CA . GLY A 1 74 ? -17.055 -1.802 9.944 1.00 96.75 74 GLY A CA 1
ATOM 585 C C . GLY A 1 74 ? -16.317 -2.018 8.622 1.00 96.75 74 GLY A C 1
ATOM 586 O O . GLY A 1 74 ? -15.996 -1.068 7.902 1.00 96.75 74 GLY A O 1
ATOM 587 N N . LEU A 1 75 ? -16.007 -3.277 8.314 1.00 97.94 75 LEU A N 1
ATOM 588 C CA . LEU A 1 75 ? -15.303 -3.643 7.085 1.00 97.94 75 LEU A CA 1
ATOM 589 C C . LEU A 1 75 ? -16.243 -3.536 5.878 1.00 97.94 75 LEU A C 1
ATOM 591 O O . LEU A 1 75 ? -17.299 -4.167 5.856 1.00 97.94 75 LEU A O 1
ATOM 595 N N . LYS A 1 76 ? -15.835 -2.768 4.868 1.00 98.44 76 LYS A N 1
ATOM 596 C CA . LYS A 1 76 ? -16.555 -2.583 3.598 1.00 98.44 76 LYS A CA 1
ATOM 597 C C . LYS A 1 76 ? -15.629 -2.932 2.440 1.00 98.44 76 LYS A C 1
ATOM 599 O O . LYS A 1 76 ? -14.443 -2.621 2.508 1.00 98.44 76 LYS A O 1
ATOM 604 N N . ARG A 1 77 ? -16.130 -3.571 1.383 1.00 98.56 77 ARG A N 1
ATOM 605 C CA . ARG A 1 77 ? -15.319 -3.822 0.182 1.00 98.56 77 ARG A CA 1
ATOM 606 C C . ARG A 1 77 ? -14.945 -2.508 -0.490 1.00 98.56 77 ARG A C 1
ATOM 608 O O . ARG A 1 77 ? -15.769 -1.599 -0.559 1.00 98.56 77 ARG A O 1
ATOM 615 N N . ILE A 1 78 ? -13.732 -2.405 -1.020 1.00 98.31 78 ILE A N 1
ATOM 616 C CA . ILE A 1 78 ? -13.247 -1.171 -1.643 1.00 98.31 78 ILE A CA 1
ATOM 617 C C . ILE A 1 78 ? -14.073 -0.783 -2.878 1.00 98.31 78 ILE A C 1
ATOM 619 O O . ILE A 1 78 ? -14.220 0.404 -3.153 1.00 98.31 78 ILE A O 1
ATOM 623 N N . ASP A 1 79 ? -14.669 -1.752 -3.583 1.00 98.25 79 ASP A N 1
ATOM 624 C CA . ASP A 1 79 ? -15.581 -1.489 -4.705 1.00 98.25 79 ASP A CA 1
ATOM 625 C C . ASP A 1 79 ? -16.992 -1.032 -4.291 1.00 98.25 79 ASP A C 1
ATOM 627 O O . ASP A 1 79 ? -17.776 -0.595 -5.136 1.00 98.25 79 ASP A O 1
ATOM 631 N N . GLU A 1 80 ? -17.299 -1.074 -2.996 1.00 98.38 80 GLU A N 1
ATOM 632 C CA . GLU A 1 80 ? -18.536 -0.561 -2.402 1.00 98.38 80 GLU A CA 1
ATOM 633 C C . GLU A 1 80 ? -18.336 0.785 -1.688 1.00 98.38 80 GLU A C 1
ATOM 635 O O . GLU A 1 80 ? -19.324 1.460 -1.381 1.00 98.38 80 GLU A O 1
ATOM 640 N N . VAL A 1 81 ? -17.084 1.189 -1.435 1.00 97.94 81 VAL A N 1
ATOM 641 C CA . VAL A 1 81 ? -16.738 2.493 -0.852 1.00 97.94 81 VAL A CA 1
ATOM 642 C C . VAL A 1 81 ? -17.046 3.609 -1.847 1.00 97.94 81 VAL A C 1
ATOM 644 O O . VAL A 1 81 ? -16.754 3.510 -3.040 1.00 97.94 81 VAL A O 1
ATOM 647 N N . LYS A 1 82 ? -17.626 4.705 -1.355 1.00 97.25 82 LYS A N 1
ATOM 648 C CA . LYS A 1 82 ? -18.030 5.855 -2.175 1.00 97.25 82 LYS A CA 1
ATOM 649 C C . LYS A 1 82 ? -17.398 7.149 -1.683 1.00 97.25 82 LYS A C 1
ATOM 651 O O . LYS A 1 82 ? -17.059 7.295 -0.511 1.00 97.25 82 LYS A O 1
ATOM 656 N N . THR A 1 83 ? -17.300 8.133 -2.576 1.00 95.81 83 THR A N 1
ATOM 657 C CA . THR A 1 83 ? -17.011 9.516 -2.177 1.00 95.81 83 THR A CA 1
ATOM 658 C C . THR A 1 83 ? -17.993 9.958 -1.092 1.00 95.81 83 THR A C 1
ATOM 660 O O . THR A 1 83 ? -19.206 9.824 -1.252 1.00 95.81 83 THR A O 1
ATOM 663 N N . GLY A 1 84 ? -17.461 10.513 -0.006 1.00 96.25 84 GLY A N 1
ATOM 664 C CA . GLY A 1 84 ? -18.224 10.900 1.178 1.00 96.25 84 GLY A CA 1
ATOM 665 C C . GLY A 1 84 ? -18.195 9.881 2.316 1.00 96.25 84 GLY A C 1
ATOM 666 O O . GLY A 1 84 ? -18.468 10.278 3.448 1.00 96.25 84 GLY A O 1
ATOM 667 N N . ASP A 1 85 ? -17.811 8.628 2.055 1.00 97.94 85 ASP A N 1
ATOM 668 C CA . ASP A 1 85 ? -17.589 7.640 3.112 1.00 97.94 85 ASP A CA 1
ATOM 669 C C . ASP A 1 85 ? -16.399 8.039 3.992 1.00 97.94 85 ASP A C 1
ATOM 671 O O . ASP A 1 85 ? -15.549 8.843 3.608 1.00 97.94 85 ASP A O 1
ATOM 675 N N . TYR A 1 86 ? -16.335 7.460 5.190 1.00 98.00 86 TYR A N 1
ATOM 676 C CA . TYR A 1 86 ? -15.256 7.695 6.141 1.00 98.00 86 TYR A CA 1
ATOM 677 C C . TYR A 1 86 ? -14.492 6.405 6.418 1.00 98.00 86 TYR A C 1
ATOM 679 O O . TYR A 1 86 ? -15.076 5.421 6.884 1.00 98.00 86 TYR A O 1
ATOM 687 N N . VAL A 1 87 ? -13.183 6.441 6.190 1.00 97.88 87 VAL A N 1
ATOM 688 C CA . VAL A 1 87 ? -12.263 5.316 6.392 1.00 97.88 87 VAL A CA 1
ATOM 689 C C . VAL A 1 87 ? -11.324 5.613 7.550 1.00 97.88 87 VAL A C 1
ATOM 691 O O . VAL A 1 87 ? -11.010 6.774 7.813 1.00 97.88 87 VAL A O 1
ATOM 694 N N . LEU A 1 88 ? -10.925 4.580 8.288 1.00 97.56 88 LEU A N 1
ATOM 695 C CA . LEU A 1 88 ? -9.919 4.727 9.330 1.00 97.56 88 LEU A CA 1
ATOM 696 C C . LEU A 1 88 ? -8.585 5.061 8.661 1.00 97.56 88 LEU A C 1
ATOM 698 O O . LEU A 1 88 ? -8.165 4.369 7.732 1.00 97.56 88 LEU A O 1
ATOM 702 N N . SER A 1 89 ? -7.925 6.091 9.169 1.00 95.75 89 SER A N 1
ATOM 703 C CA . SER A 1 89 ? -6.650 6.596 8.671 1.00 95.75 89 SER A CA 1
ATOM 704 C C . SER A 1 89 ? -5.715 6.891 9.831 1.00 95.75 89 SER A C 1
ATOM 706 O O . SER A 1 89 ? -6.159 7.111 10.962 1.00 95.75 89 SER A O 1
ATOM 708 N N . LYS A 1 90 ? -4.415 6.921 9.545 1.00 94.06 90 LYS A N 1
ATOM 709 C CA . LYS A 1 90 ? -3.378 7.255 10.519 1.00 94.06 90 LYS A CA 1
ATOM 710 C C . LYS A 1 90 ? -2.382 8.237 9.924 1.00 94.06 90 LYS A C 1
ATOM 712 O O . LYS A 1 90 ? -1.794 7.960 8.880 1.00 94.06 90 LYS A O 1
ATOM 717 N N . ASP A 1 91 ? -2.154 9.343 10.614 1.00 91.38 91 ASP A N 1
ATOM 718 C CA . ASP A 1 91 ? -0.987 10.168 10.340 1.00 91.38 91 ASP A CA 1
ATOM 719 C C . ASP A 1 91 ? 0.236 9.481 10.953 1.00 91.38 91 ASP A C 1
ATOM 721 O O . ASP A 1 91 ? 0.360 9.344 12.171 1.00 91.38 91 ASP A O 1
ATOM 725 N N . VAL A 1 92 ? 1.144 9.010 10.101 1.00 88.88 92 VAL A N 1
ATOM 726 C CA . VAL A 1 92 ? 2.368 8.323 10.534 1.00 88.88 92 VAL A CA 1
ATOM 727 C C . VAL A 1 92 ? 3.359 9.257 11.234 1.00 88.88 92 VAL A C 1
ATOM 729 O O . VAL A 1 92 ? 4.241 8.765 11.935 1.00 88.88 92 VAL A O 1
ATOM 732 N N . LYS A 1 93 ? 3.225 10.584 11.078 1.00 86.00 93 LYS A N 1
ATOM 733 C CA . LYS A 1 93 ? 4.096 11.575 11.729 1.00 86.00 93 LYS A CA 1
ATOM 734 C C . LYS A 1 93 ? 3.681 11.824 13.172 1.00 86.00 93 LYS A C 1
ATOM 736 O O . LYS A 1 93 ? 4.501 11.682 14.075 1.00 86.00 93 LYS A O 1
ATOM 741 N N . SER A 1 94 ? 2.421 12.198 13.392 1.00 89.69 94 SER A N 1
ATOM 742 C CA . SER A 1 94 ? 1.893 12.444 14.741 1.00 89.69 94 SER A CA 1
ATOM 743 C C . SER A 1 94 ? 1.500 11.160 15.477 1.00 89.69 94 SER A C 1
ATOM 745 O O . SER A 1 94 ? 1.412 11.149 16.703 1.00 89.69 94 SER A O 1
ATOM 747 N N . GLY A 1 95 ? 1.245 10.076 14.741 1.00 89.94 95 GLY A N 1
ATOM 748 C CA . GLY A 1 95 ? 0.668 8.841 15.261 1.00 89.94 95 GLY A CA 1
ATOM 749 C C . GLY A 1 95 ? -0.853 8.900 15.442 1.00 89.94 95 GLY A C 1
ATOM 750 O O . GLY A 1 95 ? -1.445 7.872 15.795 1.00 89.94 95 GLY A O 1
ATOM 751 N N . GLU A 1 96 ? -1.490 10.047 15.185 1.00 93.88 96 GLU A N 1
ATOM 752 C CA . GLU A 1 96 ? -2.933 10.236 15.321 1.00 93.88 96 GLU A CA 1
ATOM 753 C C . GLU A 1 96 ? -3.696 9.280 14.400 1.00 93.88 96 GLU A C 1
ATOM 755 O O . GLU A 1 96 ? -3.316 9.044 13.255 1.00 93.88 96 GLU A O 1
ATOM 760 N N . SER A 1 97 ? -4.784 8.702 14.906 1.00 95.12 97 SER A N 1
ATOM 761 C CA . SER A 1 97 ? -5.709 7.896 14.111 1.00 95.12 97 SER A CA 1
ATOM 762 C C . SER A 1 97 ? -7.085 8.536 14.140 1.00 95.12 97 SER A C 1
ATOM 764 O O . SER A 1 97 ? -7.617 8.837 15.206 1.00 95.12 97 SER A O 1
ATOM 766 N N . ALA A 1 98 ? -7.660 8.742 12.963 1.00 96.19 98 ALA A N 1
ATOM 767 C CA . ALA A 1 98 ? -8.949 9.389 12.800 1.00 96.19 98 ALA A CA 1
ATOM 768 C C . ALA A 1 98 ? -9.671 8.807 11.590 1.00 96.19 98 ALA A C 1
ATOM 770 O O . ALA A 1 98 ? -9.052 8.303 10.653 1.00 96.19 98 ALA A O 1
ATOM 771 N N . TYR A 1 99 ? -10.996 8.904 11.594 1.00 97.69 99 TYR A N 1
ATOM 772 C CA . TYR A 1 99 ? -11.770 8.598 10.403 1.00 97.69 99 TYR A CA 1
ATOM 773 C C . TYR A 1 99 ? -11.755 9.794 9.458 1.00 97.69 99 TYR A C 1
ATOM 775 O O . TYR A 1 99 ? -12.308 10.846 9.792 1.00 97.69 99 TYR A O 1
ATOM 783 N N . LYS A 1 100 ? -11.171 9.621 8.276 1.00 96.69 100 LYS A N 1
ATOM 784 C CA . LYS A 1 100 ? -11.045 10.664 7.257 1.00 96.69 100 LYS A CA 1
ATOM 785 C C . LYS A 1 100 ? -11.972 10.392 6.079 1.00 96.69 100 LYS A C 1
ATOM 787 O O . LYS A 1 100 ? -12.353 9.252 5.811 1.00 96.69 100 LYS A O 1
ATOM 792 N N . LYS A 1 101 ? -12.395 11.470 5.422 1.00 96.44 101 LYS A N 1
ATOM 793 C CA . LYS A 1 101 ? -13.363 11.417 4.326 1.00 96.44 101 LYS A CA 1
ATOM 794 C C . LYS A 1 101 ? -12.693 10.896 3.057 1.00 96.44 101 LYS A C 1
ATOM 796 O O . LYS A 1 101 ? -11.584 11.304 2.722 1.00 96.44 101 LYS A O 1
ATOM 801 N N . VAL A 1 102 ? -13.392 10.042 2.322 1.00 95.12 102 VAL A N 1
ATOM 802 C CA . VAL A 1 102 ? -13.030 9.662 0.958 1.00 95.12 102 VAL A CA 1
ATOM 803 C C . VAL A 1 102 ? -13.472 10.781 0.021 1.00 95.12 102 VAL A C 1
ATOM 805 O O . VAL A 1 102 ? -14.666 11.023 -0.167 1.00 95.12 102 VAL A O 1
ATOM 808 N N . ASN A 1 103 ? -12.509 11.468 -0.578 1.00 89.75 103 ASN A N 1
ATOM 809 C CA . ASN A 1 103 ? -12.749 12.542 -1.536 1.00 89.75 103 ASN A CA 1
ATOM 810 C C . ASN A 1 103 ? -13.018 11.984 -2.939 1.00 89.75 103 ASN A C 1
ATOM 812 O O . ASN A 1 103 ? -13.884 12.482 -3.659 1.00 89.75 103 ASN A O 1
ATOM 816 N N . TYR A 1 104 ? -12.321 10.912 -3.322 1.00 88.25 104 TYR A N 1
ATOM 817 C CA . TYR A 1 104 ? -12.436 10.318 -4.652 1.00 88.25 104 TYR A CA 1
ATOM 818 C C . TYR A 1 104 ? 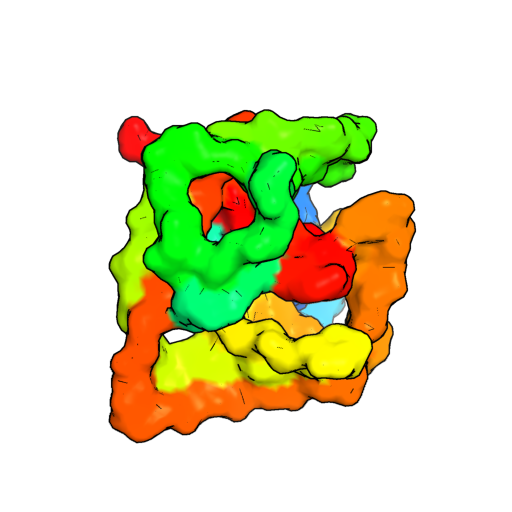-12.146 8.816 -4.641 1.00 88.25 104 TYR A C 1
ATOM 820 O O . TYR A 1 104 ? -11.328 8.347 -3.855 1.00 88.25 104 TYR A O 1
ATOM 828 N N . VAL A 1 105 ? -12.777 8.074 -5.552 1.00 91.31 105 VAL A N 1
ATOM 829 C CA . VAL A 1 105 ? -12.517 6.647 -5.781 1.00 91.31 105 VAL A CA 1
ATOM 830 C C . VAL A 1 105 ? -11.947 6.476 -7.184 1.00 91.31 105 VAL A C 1
ATOM 832 O O . VAL A 1 105 ? -12.631 6.712 -8.180 1.00 91.31 105 VAL A O 1
ATOM 835 N N . TYR A 1 106 ? -10.685 6.069 -7.269 1.00 89.06 106 TYR A N 1
ATOM 836 C CA . TYR A 1 106 ? -10.026 5.741 -8.526 1.00 89.06 106 TYR A CA 1
ATOM 837 C C . TYR A 1 106 ? -10.370 4.321 -8.933 1.00 89.06 106 TYR A C 1
ATOM 839 O O . TYR A 1 106 ? -10.269 3.407 -8.119 1.00 89.06 106 TYR A O 1
ATOM 847 N N . ILE A 1 107 ? -10.715 4.140 -10.206 1.00 90.19 107 ILE A N 1
ATOM 848 C CA . ILE A 1 107 ? -11.007 2.834 -10.792 1.00 90.19 107 ILE A CA 1
ATOM 849 C C . ILE A 1 107 ? -10.141 2.679 -12.038 1.00 90.19 107 ILE A C 1
ATOM 851 O O . ILE A 1 107 ? -10.170 3.524 -12.934 1.00 90.19 107 ILE A O 1
ATOM 855 N N . LYS A 1 108 ? -9.354 1.607 -12.083 1.00 90.62 108 LYS A N 1
ATOM 856 C CA . LYS A 1 108 ? -8.495 1.232 -13.214 1.00 90.62 108 LYS A CA 1
ATOM 857 C C . LYS A 1 108 ? -8.668 -0.256 -13.513 1.00 90.62 108 LYS A C 1
ATOM 859 O O . LYS A 1 108 ? -9.476 -0.936 -12.879 1.00 90.62 108 LYS A O 1
ATOM 864 N N . SER A 1 109 ? -7.889 -0.772 -14.454 1.00 91.19 109 SER A N 1
ATOM 865 C CA . SER A 1 109 ? -7.785 -2.205 -14.715 1.00 91.19 109 SER A CA 1
ATOM 866 C C . SER A 1 109 ? -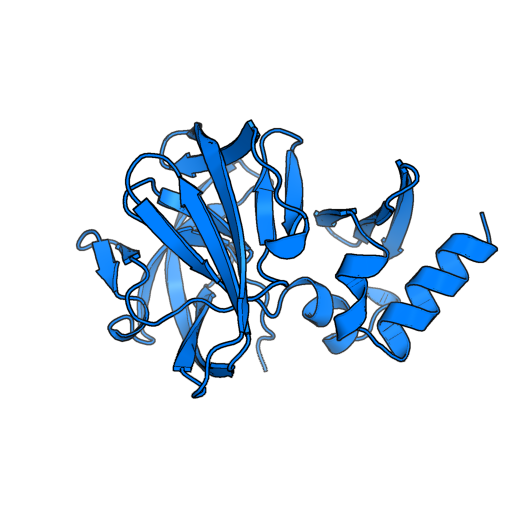6.333 -2.638 -14.869 1.00 91.19 109 SER A C 1
ATOM 868 O O . SER A 1 109 ? -5.520 -1.878 -15.391 1.00 91.19 109 SER A O 1
ATOM 870 N N . THR A 1 110 ? -6.017 -3.860 -14.449 1.00 92.94 110 THR A N 1
ATOM 871 C CA . THR A 1 110 ? -4.701 -4.489 -14.643 1.00 92.94 110 THR A CA 1
ATOM 872 C C . THR A 1 110 ? -4.863 -5.990 -14.845 1.00 92.94 110 THR A C 1
ATOM 874 O O . THR A 1 110 ? -5.771 -6.595 -14.276 1.00 92.94 110 THR A O 1
ATOM 877 N N . SER A 1 111 ? -3.971 -6.597 -15.619 1.00 95.31 111 SER A N 1
ATOM 878 C CA . SER A 1 111 ? -3.793 -8.052 -15.676 1.00 95.31 111 SER A CA 1
ATOM 879 C C . SER A 1 111 ? -2.628 -8.531 -14.806 1.00 95.31 111 SER A C 1
ATOM 881 O O . SER A 1 111 ? -2.343 -9.717 -14.787 1.00 95.31 111 SER A O 1
ATOM 883 N N . LYS A 1 112 ? -1.950 -7.645 -14.067 1.00 94.81 112 LYS A N 1
ATOM 884 C CA . LYS A 1 112 ? -0.807 -8.000 -13.216 1.00 94.81 112 LYS A CA 1
ATOM 885 C C . LYS A 1 112 ? -1.031 -7.579 -11.773 1.00 94.81 112 LYS A C 1
ATOM 887 O O . LYS A 1 112 ? -1.319 -6.410 -11.504 1.00 94.81 112 LYS A O 1
ATOM 892 N N . LEU A 1 113 ? -0.859 -8.529 -10.858 1.00 96.94 113 LEU A N 1
ATOM 893 C CA . LEU A 1 113 ? -1.050 -8.362 -9.420 1.00 96.94 113 LEU A CA 1
ATOM 894 C C . LEU A 1 113 ? 0.132 -8.922 -8.624 1.00 96.94 113 LEU A C 1
ATOM 896 O O . LEU A 1 113 ? 0.883 -9.782 -9.081 1.00 96.94 113 LEU A O 1
ATOM 900 N N . VAL A 1 114 ? 0.243 -8.458 -7.388 1.00 97.00 114 VAL A N 1
ATOM 901 C CA . VAL A 1 114 ? 0.989 -9.078 -6.300 1.00 97.00 114 VAL A CA 1
ATOM 902 C C . VAL A 1 114 ? -0.025 -9.609 -5.295 1.00 97.00 114 VAL A C 1
ATOM 904 O O . VAL A 1 114 ? -0.937 -8.895 -4.876 1.00 97.00 114 VAL A O 1
ATOM 907 N N . LYS A 1 115 ? 0.140 -10.874 -4.920 1.00 98.19 115 LYS A N 1
ATOM 908 C CA . LYS A 1 115 ? -0.613 -11.544 -3.866 1.00 98.19 115 LYS A CA 1
ATOM 909 C C . LYS A 1 115 ? 0.228 -11.580 -2.608 1.00 98.19 115 LYS A C 1
ATOM 911 O O . LYS A 1 115 ? 1.322 -12.136 -2.651 1.00 98.19 115 LYS A O 1
ATOM 916 N N . LEU A 1 116 ? -0.292 -11.038 -1.516 1.00 98.31 116 LEU A N 1
ATOM 917 C CA . LEU A 1 116 ? 0.313 -11.116 -0.190 1.00 98.31 116 LEU A CA 1
ATOM 918 C C . LEU A 1 116 ? -0.601 -11.933 0.722 1.00 98.31 116 LEU A C 1
ATOM 920 O O . LEU A 1 116 ? -1.805 -11.690 0.747 1.00 98.31 116 LEU A O 1
ATOM 924 N N . ILE A 1 117 ? -0.045 -12.877 1.477 1.00 98.12 117 ILE A N 1
ATOM 925 C CA . ILE A 1 117 ? -0.779 -13.589 2.528 1.00 98.12 117 ILE A CA 1
ATOM 926 C C . ILE A 1 117 ? -0.364 -13.015 3.878 1.00 98.12 117 ILE A C 1
ATOM 928 O O . ILE A 1 117 ? 0.818 -13.034 4.223 1.00 98.12 117 ILE A O 1
ATOM 932 N N . VAL A 1 118 ? -1.339 -12.503 4.631 1.00 96.62 118 VAL A N 1
ATOM 933 C CA . VAL A 1 118 ? -1.137 -11.915 5.962 1.00 96.62 118 VAL A CA 1
ATOM 934 C C . VAL A 1 118 ? -2.181 -12.488 6.917 1.00 96.62 118 VAL A C 1
ATOM 936 O O . VAL A 1 118 ? -3.388 -12.321 6.732 1.00 96.62 118 VAL A O 1
ATOM 939 N N . GLY A 1 119 ? -1.727 -13.218 7.937 1.00 92.44 119 GLY A N 1
ATOM 940 C CA . GLY A 1 119 ? -2.615 -14.072 8.729 1.00 92.44 119 GLY A CA 1
ATOM 941 C C . GLY A 1 119 ? -3.301 -15.122 7.844 1.00 92.44 119 GLY A C 1
ATOM 942 O O . GLY A 1 119 ? -2.630 -15.880 7.151 1.00 92.44 119 GLY A O 1
ATOM 943 N N . ASN A 1 120 ? -4.638 -15.140 7.848 1.00 92.25 120 ASN A N 1
ATOM 944 C CA . ASN A 1 120 ? -5.459 -16.049 7.032 1.00 92.25 120 ASN A CA 1
ATOM 945 C C . ASN A 1 120 ? -6.153 -15.331 5.857 1.00 92.25 120 ASN A C 1
ATOM 947 O O . ASN A 1 120 ? -7.218 -15.759 5.409 1.00 92.25 120 ASN A O 1
ATOM 951 N N . GLU A 1 121 ? -5.611 -14.200 5.408 1.00 95.56 121 GLU A N 1
ATOM 952 C CA . GLU A 1 121 ? -6.193 -13.369 4.355 1.00 95.56 121 GLU A CA 1
ATOM 953 C C . GLU A 1 121 ? -5.217 -13.184 3.191 1.00 95.56 121 GLU A C 1
ATOM 955 O O . GLU A 1 121 ? -4.020 -12.988 3.399 1.00 95.56 121 GLU A O 1
ATOM 960 N N . GLU A 1 122 ? -5.749 -13.244 1.968 1.00 97.69 122 GLU A N 1
ATOM 961 C CA . GLU A 1 122 ? -5.035 -12.880 0.746 1.00 97.69 122 GLU A CA 1
ATOM 962 C C . GLU A 1 122 ? -5.367 -11.432 0.378 1.00 97.69 122 GLU A C 1
ATOM 964 O O . GLU A 1 122 ? -6.533 -11.077 0.214 1.00 97.69 122 GLU A O 1
ATOM 969 N N . ILE A 1 123 ? -4.333 -10.611 0.213 1.00 98.12 123 ILE A N 1
ATOM 970 C CA . ILE A 1 123 ? -4.423 -9.242 -0.285 1.00 98.12 123 ILE A CA 1
ATOM 971 C C . ILE A 1 123 ? -3.905 -9.219 -1.722 1.00 98.12 123 ILE A C 1
ATOM 973 O O . ILE A 1 123 ? -2.752 -9.564 -1.988 1.00 98.12 123 ILE A O 1
ATOM 977 N N . ASN A 1 124 ? -4.762 -8.794 -2.647 1.00 97.94 124 ASN A N 1
ATOM 978 C CA . ASN A 1 124 ? -4.459 -8.674 -4.069 1.00 97.94 124 ASN A CA 1
ATOM 979 C C . ASN A 1 124 ? -4.246 -7.196 -4.420 1.00 97.94 124 ASN A C 1
ATOM 981 O O . ASN A 1 124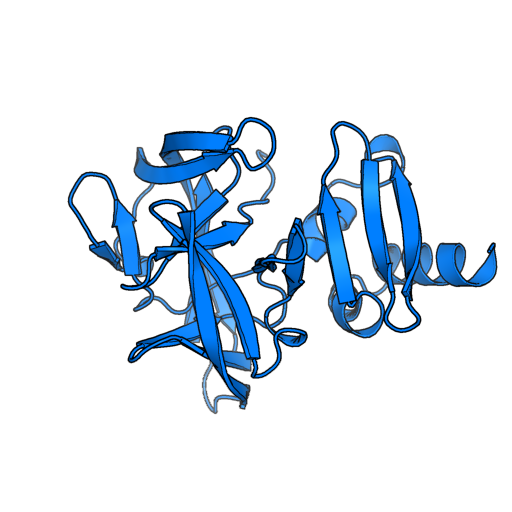 ? -5.170 -6.381 -4.373 1.00 97.94 124 ASN A O 1
ATOM 985 N N . THR A 1 125 ? -3.015 -6.836 -4.772 1.00 96.62 125 THR A N 1
ATOM 986 C CA . THR A 1 125 ? -2.599 -5.443 -4.963 1.00 96.62 125 THR A CA 1
ATOM 987 C C . THR A 1 125 ? -1.745 -5.268 -6.213 1.00 96.62 125 THR A C 1
ATOM 989 O O . THR A 1 125 ? -1.213 -6.227 -6.762 1.00 96.62 125 THR A O 1
ATOM 992 N N . THR A 1 126 ? -1.594 -4.044 -6.701 1.00 93.12 126 THR A N 1
ATOM 993 C CA . THR A 1 126 ? -0.590 -3.718 -7.723 1.00 93.12 126 THR A CA 1
ATOM 994 C C . THR A 1 126 ? 0.816 -3.707 -7.125 1.00 93.12 126 THR A C 1
ATOM 996 O O . THR A 1 126 ? 0.992 -3.296 -5.981 1.00 93.12 126 THR A O 1
ATOM 999 N N . SER A 1 127 ? 1.833 -4.018 -7.932 1.00 91.06 127 SER A N 1
ATOM 1000 C CA . SER A 1 127 ? 3.254 -4.004 -7.538 1.00 91.06 127 SER A CA 1
ATOM 1001 C C . SER A 1 127 ? 3.718 -2.745 -6.796 1.00 91.06 127 SER A C 1
ATOM 1003 O O . SER A 1 127 ? 4.563 -2.836 -5.911 1.00 91.06 127 SER A O 1
ATOM 1005 N N . SER A 1 128 ? 3.172 -1.584 -7.155 1.00 85.94 128 SER A N 1
ATOM 1006 C 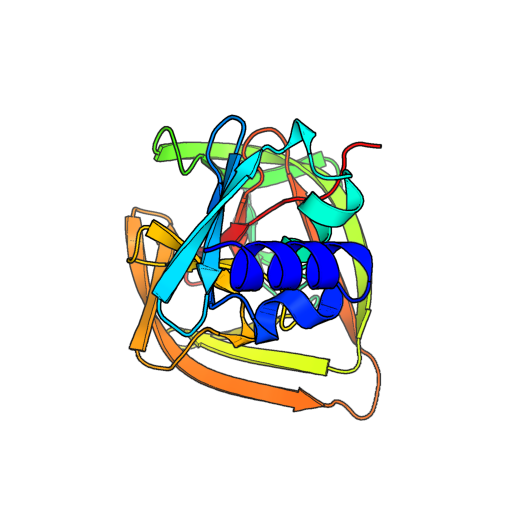CA . SER A 1 128 ? 3.574 -0.271 -6.646 1.00 85.94 128 SER A CA 1
ATOM 1007 C C . SER A 1 128 ? 2.899 0.148 -5.337 1.00 85.94 128 SER A C 1
ATOM 1009 O O . SER A 1 128 ? 3.262 1.189 -4.799 1.00 85.94 128 SER A O 1
ATOM 1011 N N . HIS A 1 129 ? 1.916 -0.597 -4.813 1.00 90.75 129 HIS A N 1
ATOM 1012 C CA . HIS A 1 129 ? 1.197 -0.149 -3.615 1.00 90.75 129 HIS A CA 1
ATOM 1013 C C . HIS A 1 129 ? 2.110 -0.173 -2.392 1.00 90.75 129 HIS A C 1
ATOM 1015 O O . HIS A 1 129 ? 2.780 -1.173 -2.146 1.00 90.75 129 HIS A O 1
ATOM 1021 N N . LEU A 1 130 ? 2.136 0.919 -1.631 1.00 92.19 130 LEU A N 1
ATOM 1022 C CA . LEU A 1 130 ? 3.008 1.064 -0.473 1.00 92.19 130 LEU A CA 1
ATOM 1023 C C . LEU A 1 130 ? 2.336 0.583 0.816 1.00 92.19 130 LEU A C 1
ATOM 1025 O O . LEU A 1 130 ? 1.230 1.012 1.147 1.00 92.19 130 LEU A O 1
ATOM 1029 N N . PHE A 1 131 ? 3.060 -0.237 1.571 1.00 94.81 131 PHE A N 1
ATOM 1030 C CA . PHE A 1 131 ? 2.707 -0.703 2.910 1.00 94.81 131 PHE A CA 1
ATOM 1031 C C . PHE A 1 131 ? 3.674 -0.111 3.932 1.00 94.81 131 PHE A C 1
ATOM 1033 O O . PHE A 1 131 ? 4.875 -0.026 3.665 1.00 94.81 131 PHE A O 1
ATOM 1040 N N . PHE A 1 132 ? 3.164 0.299 5.094 1.00 95.19 132 PHE A N 1
ATOM 1041 C CA . PHE A 1 132 ? 4.013 0.797 6.176 1.00 95.19 132 PHE A CA 1
ATOM 1042 C C . PHE A 1 132 ? 4.585 -0.380 6.965 1.00 95.19 132 PHE A C 1
ATOM 1044 O O . PHE A 1 132 ? 3.819 -1.179 7.510 1.00 95.19 132 PHE A O 1
ATOM 1051 N N . THR A 1 133 ? 5.907 -0.506 7.026 1.00 95.12 133 THR A N 1
ATOM 1052 C CA . THR A 1 133 ? 6.574 -1.639 7.682 1.00 95.12 133 THR A CA 1
ATOM 1053 C C . THR A 1 133 ? 7.119 -1.271 9.060 1.00 95.12 133 THR A C 1
ATOM 1055 O O . THR A 1 133 ? 7.190 -0.101 9.448 1.00 95.12 133 THR A O 1
ATOM 1058 N N . ASP A 1 134 ? 7.535 -2.282 9.819 1.00 93.62 134 ASP A N 1
ATOM 1059 C CA . ASP A 1 134 ? 8.196 -2.122 11.117 1.00 93.62 134 ASP A CA 1
ATOM 1060 C C . ASP A 1 134 ? 9.570 -1.430 11.050 1.00 93.62 134 ASP A C 1
ATOM 1062 O O . ASP A 1 134 ? 10.070 -0.979 12.082 1.00 93.62 134 ASP A O 1
ATOM 1066 N N . SER A 1 135 ? 10.144 -1.247 9.854 1.00 91.19 135 SER A N 1
ATOM 1067 C CA . SER A 1 135 ? 11.328 -0.402 9.648 1.00 91.19 135 SER A CA 1
ATOM 1068 C C . SER A 1 135 ? 11.022 1.097 9.797 1.00 91.19 135 SER A C 1
ATOM 1070 O O . SER A 1 135 ? 11.941 1.909 9.938 1.00 91.19 135 SER A O 1
ATOM 1072 N N . GLY A 1 136 ? 9.741 1.486 9.784 1.00 90.06 136 GLY A N 1
ATOM 1073 C CA . GLY A 1 136 ? 9.303 2.883 9.773 1.00 90.06 136 GLY A CA 1
ATOM 1074 C C . GLY A 1 136 ? 9.402 3.538 8.392 1.00 90.06 136 GLY A C 1
ATOM 1075 O O . GLY A 1 136 ? 9.491 4.769 8.304 1.00 90.06 136 GLY A O 1
ATOM 1076 N N . TRP A 1 137 ? 9.420 2.720 7.336 1.00 91.38 137 TRP A N 1
ATOM 1077 C CA . TRP A 1 137 ? 9.435 3.129 5.935 1.00 91.38 137 TRP A CA 1
ATOM 1078 C C . TRP A 1 137 ? 8.243 2.535 5.181 1.00 91.38 137 TRP A C 1
ATOM 1080 O O . TRP A 1 137 ? 7.600 1.575 5.607 1.00 91.38 137 TRP A O 1
ATOM 1090 N N . TRP A 1 138 ? 7.945 3.134 4.037 1.00 92.38 138 TRP A N 1
ATOM 1091 C CA . TRP A 1 138 ? 7.008 2.607 3.065 1.00 92.38 138 TRP A CA 1
ATOM 1092 C C . TRP A 1 138 ? 7.729 1.648 2.128 1.00 92.38 138 TRP A C 1
ATOM 1094 O O . TRP A 1 138 ? 8.722 2.013 1.500 1.00 92.38 138 TRP A O 1
ATOM 1104 N N . LYS A 1 139 ? 7.206 0.434 1.990 1.00 92.69 139 LYS A N 1
ATOM 1105 C CA . LYS A 1 139 ? 7.738 -0.581 1.080 1.00 92.69 139 LYS A CA 1
ATOM 1106 C C . LYS A 1 139 ? 6.687 -0.939 0.036 1.00 92.69 139 LYS A C 1
ATOM 1108 O O . LYS A 1 139 ? 5.515 -1.124 0.367 1.00 92.69 139 LYS A O 1
ATOM 1113 N N . SER A 1 140 ? 7.093 -1.012 -1.230 1.00 92.06 140 SER A N 1
ATOM 1114 C CA . SER A 1 140 ? 6.189 -1.398 -2.319 1.00 92.06 140 SER A CA 1
ATOM 1115 C C . SER A 1 140 ? 5.792 -2.870 -2.212 1.00 92.06 140 SER A C 1
ATOM 1117 O O . SER A 1 140 ? 6.594 -3.701 -1.789 1.00 92.06 140 SER A O 1
ATOM 1119 N N . ALA A 1 141 ? 4.582 -3.217 -2.648 1.00 93.69 141 ALA A N 1
ATOM 1120 C CA . ALA A 1 141 ? 4.072 -4.584 -2.618 1.00 93.69 141 ALA A CA 1
ATOM 1121 C C . ALA A 1 141 ? 5.021 -5.584 -3.290 1.00 93.69 141 ALA A C 1
ATOM 1123 O O . ALA A 1 141 ? 5.186 -6.700 -2.808 1.00 93.69 141 ALA A O 1
ATOM 1124 N N . LYS A 1 142 ? 5.673 -5.181 -4.388 1.00 91.69 142 LYS A N 1
ATOM 1125 C CA . LYS A 1 142 ? 6.656 -6.016 -5.088 1.00 91.69 142 LYS A CA 1
ATOM 1126 C C . LYS A 1 142 ? 7.903 -6.306 -4.244 1.00 91.69 142 LYS A C 1
ATOM 1128 O O . LYS A 1 142 ? 8.489 -7.375 -4.395 1.00 91.69 142 LYS A O 1
ATOM 1133 N N . ASN A 1 143 ? 8.302 -5.373 -3.382 1.00 93.25 143 ASN A N 1
ATOM 1134 C CA . ASN A 1 143 ? 9.486 -5.502 -2.533 1.00 93.25 143 ASN A CA 1
ATOM 1135 C C . ASN A 1 143 ? 9.188 -6.145 -1.173 1.00 93.25 143 ASN A C 1
ATOM 1137 O O . ASN A 1 143 ? 10.128 -6.493 -0.461 1.00 93.25 143 ASN A O 1
ATOM 1141 N N . ILE A 1 144 ? 7.912 -6.328 -0.816 1.00 96.06 144 ILE A N 1
ATOM 1142 C CA . ILE A 1 144 ? 7.511 -7.079 0.377 1.00 96.06 144 ILE A CA 1
ATOM 1143 C C . ILE A 1 144 ? 7.958 -8.539 0.248 1.00 96.06 144 ILE A C 1
ATOM 1145 O O . ILE A 1 144 ? 7.621 -9.235 -0.715 1.00 96.06 144 ILE A O 1
ATOM 1149 N N . LYS A 1 145 ? 8.695 -9.014 1.253 1.00 95.88 145 LYS A N 1
ATOM 1150 C CA . LYS A 1 145 ? 9.216 -10.383 1.357 1.00 95.88 145 LYS A CA 1
ATOM 1151 C C . LYS A 1 145 ? 8.511 -11.144 2.477 1.00 95.88 145 LYS A C 1
ATOM 1153 O O . LYS A 1 145 ? 7.927 -10.556 3.383 1.00 95.88 145 LYS A O 1
ATOM 1158 N N . VAL A 1 146 ? 8.583 -12.474 2.424 1.00 97.94 146 VAL A N 1
ATOM 1159 C CA . VAL A 1 146 ? 8.136 -13.317 3.543 1.00 97.94 146 VAL A CA 1
ATOM 1160 C C . VAL A 1 146 ? 8.938 -12.955 4.794 1.00 97.94 146 VAL A C 1
ATOM 1162 O O . VAL A 1 146 ? 10.162 -12.849 4.723 1.00 97.94 146 VAL A O 1
ATOM 1165 N N . GLY A 1 147 ? 8.244 -12.764 5.914 1.00 97.56 147 GLY A N 1
ATOM 1166 C CA . GLY A 1 147 ? 8.817 -12.313 7.181 1.00 97.56 147 GLY A CA 1
ATOM 1167 C C . GLY A 1 147 ? 8.799 -10.794 7.386 1.00 97.56 147 GLY A C 1
ATOM 1168 O O . GLY A 1 147 ? 8.951 -10.356 8.525 1.00 97.56 147 GLY A O 1
ATOM 1169 N N . ASP A 1 148 ? 8.563 -9.984 6.341 1.00 97.50 148 ASP A N 1
ATOM 1170 C CA . ASP A 1 148 ? 8.320 -8.547 6.524 1.00 97.50 148 ASP A CA 1
ATOM 1171 C C . ASP A 1 148 ? 7.054 -8.346 7.372 1.00 97.50 148 ASP A C 1
ATOM 1173 O O . ASP A 1 148 ? 6.063 -9.076 7.237 1.00 97.50 148 ASP A O 1
ATOM 1177 N N . ARG A 1 149 ? 7.071 -7.335 8.246 1.00 97.38 149 ARG A N 1
ATOM 1178 C CA . ARG A 1 149 ? 5.957 -7.033 9.150 1.00 97.38 149 ARG A CA 1
ATOM 1179 C C . ARG A 1 149 ? 5.345 -5.689 8.795 1.00 97.38 149 ARG A C 1
ATOM 1181 O O . ARG A 1 149 ? 6.033 -4.674 8.738 1.00 97.38 149 ARG A O 1
ATOM 1188 N N . ILE A 1 150 ? 4.037 -5.693 8.572 1.00 97.50 150 ILE A N 1
ATOM 1189 C CA . ILE A 1 150 ? 3.256 -4.521 8.182 1.00 97.50 150 ILE A CA 1
ATOM 1190 C C . ILE A 1 150 ? 2.523 -3.983 9.407 1.00 97.50 150 ILE A C 1
ATOM 1192 O O . ILE A 1 150 ? 1.958 -4.748 10.194 1.00 97.50 150 ILE A O 1
ATOM 1196 N N . PHE A 1 151 ? 2.526 -2.664 9.560 1.00 96.25 151 PHE A N 1
ATOM 1197 C CA . PHE A 1 151 ? 1.795 -1.984 10.616 1.00 96.25 151 PHE A CA 1
ATOM 1198 C C . PHE A 1 151 ? 0.293 -2.138 10.417 1.00 96.25 151 PHE A C 1
ATOM 1200 O O . PHE A 1 151 ? -0.227 -1.927 9.321 1.00 96.25 151 PHE A O 1
ATOM 1207 N N . ALA A 1 152 ? -0.403 -2.487 11.489 1.00 93.75 152 ALA A N 1
ATOM 1208 C CA . ALA A 1 152 ? -1.835 -2.688 11.499 1.00 93.75 152 ALA A CA 1
ATOM 1209 C C . ALA A 1 152 ? -2.547 -1.706 12.440 1.00 93.75 152 ALA A C 1
ATOM 1211 O O . ALA A 1 152 ? -1.925 -0.945 13.190 1.00 93.75 152 ALA A O 1
ATOM 1212 N N . ALA A 1 153 ? -3.878 -1.699 12.385 1.00 85.75 153 ALA A N 1
ATOM 1213 C CA . ALA A 1 153 ? -4.704 -0.993 13.354 1.00 85.75 153 ALA A CA 1
ATOM 1214 C C . ALA A 1 153 ? -4.329 -1.413 14.791 1.00 85.75 153 ALA A C 1
ATOM 1216 O O . ALA A 1 153 ? -3.801 -2.498 15.021 1.00 85.75 153 ALA A O 1
ATOM 1217 N N . GLU A 1 154 ? -4.556 -0.516 15.754 1.00 78.69 154 GLU A N 1
ATOM 1218 C CA . GLU A 1 154 ? -4.238 -0.728 17.182 1.00 78.69 154 GLU A CA 1
ATOM 1219 C C . GLU A 1 154 ? -2.737 -0.857 17.517 1.00 78.69 154 GLU A C 1
ATOM 1221 O O . GLU A 1 154 ? -2.372 -1.104 18.663 1.00 78.69 154 GLU A O 1
ATOM 1226 N N . GLY A 1 155 ? -1.847 -0.589 16.555 1.00 79.19 155 GLY A N 1
ATOM 1227 C CA . GLY A 1 155 ? -0.399 -0.607 16.780 1.00 79.19 155 GLY A CA 1
ATOM 1228 C C . GLY A 1 155 ? 0.230 -1.993 16.684 1.00 79.19 155 GLY A C 1
ATOM 1229 O O . GLY A 1 155 ? 1.385 -2.170 17.072 1.00 79.19 155 GLY A O 1
ATOM 1230 N N . GLU A 1 156 ? -0.514 -2.972 16.172 1.00 90.44 156 GLU A N 1
ATOM 1231 C CA . GLU A 1 156 ? -0.000 -4.313 15.933 1.00 90.44 156 GLU A CA 1
ATOM 1232 C C . GLU A 1 156 ? 0.898 -4.376 14.688 1.00 90.44 156 GLU A C 1
ATOM 1234 O O . GLU A 1 156 ? 0.828 -3.544 13.783 1.00 90.44 156 GLU A O 1
ATOM 1239 N N . LEU A 1 157 ? 1.728 -5.417 14.626 1.00 95.25 157 LEU A N 1
ATOM 1240 C CA . LEU A 1 157 ? 2.534 -5.764 13.459 1.00 95.25 157 LEU A CA 1
ATOM 1241 C C . LEU A 1 157 ? 2.104 -7.131 12.934 1.00 95.25 157 LEU A C 1
ATOM 1243 O O . LEU A 1 157 ? 2.092 -8.111 13.687 1.00 95.25 157 LEU A O 1
ATOM 1247 N N . LYS A 1 158 ? 1.793 -7.207 11.641 1.00 97.06 158 LYS A N 1
ATOM 1248 C CA . LYS A 1 158 ? 1.319 -8.423 10.976 1.00 97.06 158 LYS A CA 1
ATOM 1249 C C . LYS A 1 158 ? 2.350 -8.913 9.976 1.00 97.06 158 LYS A C 1
ATOM 1251 O O . LYS A 1 158 ? 2.754 -8.180 9.080 1.00 97.06 158 LYS A O 1
ATOM 1256 N N . GLU A 1 159 ? 2.784 -10.151 10.162 1.00 97.69 159 GLU A N 1
ATOM 1257 C CA . GLU A 1 159 ? 3.797 -10.782 9.321 1.00 97.69 159 GLU A CA 1
ATOM 1258 C C . GLU A 1 159 ? 3.201 -11.271 7.998 1.00 97.69 159 GLU A C 1
ATOM 1260 O O . GLU A 1 159 ? 2.117 -11.864 7.964 1.00 97.69 159 GLU A O 1
ATOM 1265 N N . VAL A 1 160 ? 3.936 -11.042 6.913 1.00 98.31 160 VAL A N 1
ATOM 1266 C CA . VAL A 1 160 ? 3.639 -11.579 5.587 1.00 98.31 160 VAL A CA 1
ATOM 1267 C C . VAL A 1 160 ? 4.197 -12.995 5.488 1.00 98.31 160 VAL A C 1
ATOM 1269 O O . VAL A 1 160 ? 5.405 -13.206 5.583 1.00 98.31 160 VAL A O 1
ATOM 1272 N N . THR A 1 161 ? 3.329 -13.975 5.252 1.00 98.38 161 THR A N 1
ATOM 1273 C CA . THR A 1 161 ? 3.699 -15.401 5.240 1.00 98.38 161 THR A CA 1
ATOM 1274 C C . THR A 1 161 ? 3.886 -15.964 3.835 1.00 98.38 161 THR A C 1
ATOM 1276 O O . THR A 1 161 ? 4.550 -16.985 3.662 1.00 98.38 161 THR A O 1
ATOM 1279 N N . ALA A 1 162 ? 3.348 -15.297 2.812 1.00 98.06 162 ALA A N 1
ATOM 1280 C CA . ALA A 1 162 ? 3.614 -15.619 1.416 1.00 98.06 162 ALA A CA 1
ATOM 1281 C C . ALA A 1 162 ? 3.473 -14.384 0.522 1.00 98.06 162 ALA A C 1
ATOM 1283 O O . ALA A 1 162 ? 2.663 -13.496 0.786 1.00 98.06 162 ALA A O 1
ATOM 1284 N N . THR A 1 163 ? 4.241 -14.360 -0.565 1.00 97.62 163 THR A N 1
ATOM 1285 C CA . THR A 1 163 ? 4.159 -13.338 -1.613 1.00 97.62 163 THR A CA 1
ATOM 1286 C C . THR A 1 163 ? 4.294 -13.987 -2.989 1.00 97.62 163 THR A C 1
ATOM 1288 O O . THR A 1 163 ? 5.070 -14.932 -3.159 1.00 97.62 163 THR A O 1
ATOM 1291 N N . ARG A 1 164 ? 3.519 -13.526 -3.978 1.00 97.12 164 ARG A N 1
ATOM 1292 C CA . ARG A 1 164 ? 3.601 -14.010 -5.365 1.00 97.12 164 ARG A CA 1
ATOM 1293 C C . ARG A 1 164 ? 3.154 -12.953 -6.368 1.00 97.12 164 ARG A C 1
ATOM 1295 O O . ARG A 1 164 ? 2.065 -12.403 -6.240 1.00 97.12 164 ARG A O 1
ATOM 1302 N N . VAL A 1 165 ? 3.939 -12.750 -7.424 1.00 95.50 165 VAL A N 1
ATOM 1303 C CA . VAL A 1 165 ? 3.506 -11.993 -8.610 1.00 95.50 165 VAL A CA 1
ATOM 1304 C C . VAL A 1 165 ? 2.656 -12.895 -9.501 1.00 95.50 165 VAL A C 1
ATOM 1306 O O . VAL A 1 165 ? 3.003 -14.056 -9.728 1.00 95.50 165 VAL A O 1
ATOM 1309 N N . VAL A 1 166 ? 1.535 -12.373 -9.987 1.00 96.25 166 VAL A N 1
ATOM 1310 C CA . VAL A 1 166 ? 0.567 -13.110 -10.799 1.00 96.25 166 VAL A CA 1
ATOM 1311 C C . VAL A 1 166 ? 0.185 -12.290 -12.017 1.00 96.25 166 VAL A C 1
ATOM 1313 O O . VAL A 1 166 ? -0.291 -11.164 -11.881 1.00 96.25 166 VAL A O 1
ATOM 1316 N N . ASP A 1 167 ? 0.348 -12.895 -13.189 1.00 96.62 167 ASP A N 1
ATOM 1317 C CA . ASP A 1 167 ? -0.258 -12.435 -14.431 1.00 96.62 167 ASP A CA 1
ATOM 1318 C C . ASP A 1 167 ? -1.592 -13.175 -14.628 1.00 96.62 167 ASP A C 1
ATOM 1320 O O . ASP A 1 167 ? -1.692 -14.388 -14.431 1.00 96.62 167 ASP A O 1
ATOM 1324 N N . LEU A 1 168 ? -2.634 -12.420 -14.947 1.00 95.50 168 LEU A N 1
ATOM 1325 C CA . LEU A 1 168 ? -3.998 -12.874 -15.175 1.00 95.50 168 LEU A CA 1
ATOM 1326 C C . LEU A 1 168 ? -4.264 -12.937 -16.679 1.00 95.50 168 LEU A C 1
ATOM 1328 O O . LEU A 1 168 ? -3.774 -12.099 -17.435 1.00 95.50 168 LEU A O 1
ATOM 1332 N N . GLU A 1 169 ? -5.090 -13.893 -17.099 1.00 95.81 169 GLU A N 1
ATOM 1333 C CA . GLU A 1 169 ? -5.520 -14.008 -18.499 1.00 95.81 169 GLU A CA 1
ATOM 1334 C C . GLU A 1 169 ? -6.360 -12.800 -18.939 1.00 95.81 169 GLU A C 1
ATOM 1336 O O . GLU A 1 169 ? -6.213 -12.308 -20.056 1.00 95.81 169 GLU A O 1
ATOM 1341 N N . GLU A 1 170 ? -7.194 -12.280 -18.035 1.00 95.75 170 GLU A N 1
ATOM 1342 C CA . GLU A 1 170 ? -8.033 -11.106 -18.262 1.00 95.75 170 GLU A CA 1
ATOM 1343 C C . GLU A 1 170 ? -7.756 -10.015 -17.225 1.00 95.75 170 GLU A C 1
ATOM 1345 O O . GLU A 1 170 ? -7.456 -10.282 -16.058 1.00 95.75 170 GLU A O 1
ATOM 1350 N N . ALA A 1 171 ? -7.873 -8.757 -17.653 1.00 95.81 171 ALA A N 1
ATOM 1351 C CA . ALA A 1 171 ? -7.694 -7.623 -16.761 1.00 95.81 171 ALA A CA 1
ATOM 1352 C C . ALA A 1 171 ? -8.863 -7.507 -15.772 1.00 95.81 171 ALA A C 1
ATOM 1354 O O . ALA A 1 171 ? -10.034 -7.521 -16.154 1.00 95.81 171 ALA A O 1
ATOM 1355 N N . VAL A 1 172 ? -8.541 -7.307 -14.497 1.00 97.06 172 VAL A N 1
ATOM 1356 C CA . VAL A 1 172 ? -9.518 -7.093 -13.424 1.00 97.06 172 VAL A CA 1
ATOM 1357 C C . VAL A 1 172 ? -9.599 -5.620 -13.052 1.00 97.06 172 VAL A C 1
ATOM 1359 O O . VAL A 1 172 ? -8.629 -4.874 -13.204 1.00 97.06 172 VAL A O 1
ATOM 1362 N N . ARG A 1 173 ? -10.757 -5.193 -12.538 1.00 96.88 173 ARG A N 1
ATOM 1363 C CA . ARG A 1 173 ? -10.920 -3.845 -11.981 1.00 96.88 173 ARG A CA 1
ATOM 1364 C C . ARG A 1 173 ? -10.171 -3.715 -10.660 1.00 96.88 173 ARG A C 1
ATOM 1366 O O . ARG A 1 173 ? -10.279 -4.580 -9.791 1.00 96.88 173 ARG A O 1
ATOM 1373 N N . ILE A 1 174 ? -9.465 -2.601 -10.515 1.00 95.88 174 ILE A N 1
ATOM 1374 C CA . ILE A 1 174 ? -8.701 -2.246 -9.322 1.00 95.88 174 ILE A CA 1
ATOM 1375 C C . ILE A 1 174 ? -9.071 -0.844 -8.847 1.00 95.88 174 ILE A C 1
ATOM 1377 O O . ILE A 1 174 ? -9.430 0.019 -9.652 1.00 95.88 174 ILE A O 1
ATOM 1381 N N . TYR A 1 175 ? -8.962 -0.633 -7.542 1.00 94.25 175 TYR A N 1
ATOM 1382 C CA . TYR A 1 175 ? -9.494 0.519 -6.836 1.00 94.25 175 TYR A CA 1
ATOM 1383 C C . TYR A 1 175 ? -8.434 1.152 -5.933 1.00 94.25 175 TYR A C 1
ATOM 1385 O O . TYR A 1 175 ? -7.577 0.460 -5.381 1.00 94.25 175 TYR A O 1
ATOM 1393 N N . ASN A 1 176 ? -8.503 2.471 -5.774 1.00 93.06 176 ASN A N 1
ATOM 1394 C CA . ASN A 1 176 ? -7.760 3.224 -4.763 1.00 93.06 176 ASN A CA 1
ATOM 1395 C C . ASN A 1 176 ? -8.619 4.409 -4.290 1.00 93.06 176 ASN A C 1
ATOM 1397 O O . ASN A 1 176 ? -9.446 4.911 -5.049 1.00 93.06 176 ASN A O 1
ATOM 1401 N N . LEU A 1 177 ? -8.434 4.874 -3.058 1.00 92.06 177 LEU A N 1
ATOM 1402 C CA . LEU A 1 177 ? -9.293 5.881 -2.425 1.00 92.06 177 LEU A CA 1
ATOM 1403 C C . LEU A 1 177 ? -8.502 7.138 -2.108 1.00 92.06 177 LEU A C 1
ATOM 1405 O O . LEU A 1 177 ? -7.639 7.047 -1.259 1.00 92.06 177 LEU A O 1
ATOM 1409 N N . ASN A 1 178 ? -8.799 8.303 -2.687 1.00 88.75 178 ASN A N 1
ATOM 1410 C CA . ASN A 1 178 ? -8.247 9.560 -2.167 1.00 88.75 178 ASN A CA 1
ATOM 1411 C C . ASN A 1 178 ? -8.849 9.861 -0.793 1.00 88.75 178 ASN A C 1
ATOM 1413 O O . ASN A 1 178 ? -10.056 10.101 -0.701 1.00 88.75 178 ASN A O 1
ATOM 1417 N N . VAL A 1 179 ? -8.015 9.862 0.243 1.00 90.12 179 VAL A N 1
ATOM 1418 C CA . VAL A 1 179 ? -8.438 10.119 1.622 1.00 90.12 179 VAL A CA 1
ATOM 1419 C C . VAL A 1 179 ? -7.914 11.466 2.101 1.00 90.12 179 VAL A C 1
ATOM 1421 O O . VAL A 1 179 ? -6.754 11.807 1.878 1.00 90.12 179 VAL A O 1
ATOM 1424 N N . ASP A 1 180 ? -8.791 12.217 2.758 1.00 88.19 180 ASP A N 1
ATOM 1425 C CA . ASP A 1 180 ? -8.514 13.564 3.241 1.00 88.19 180 ASP A CA 1
ATOM 1426 C C . ASP A 1 180 ? -7.433 13.599 4.336 1.00 88.19 180 ASP A C 1
ATOM 1428 O O . ASP A 1 180 ? -7.382 12.718 5.198 1.00 88.19 180 ASP A O 1
ATOM 1432 N N . GLU A 1 181 ? -6.608 14.649 4.315 1.00 87.12 181 GLU A N 1
ATOM 1433 C CA . GLU A 1 181 ? -5.528 14.993 5.261 1.00 87.12 181 GLU A CA 1
ATOM 1434 C C . GLU A 1 181 ? -4.405 13.958 5.465 1.00 87.12 181 GLU A C 1
ATOM 1436 O O . GLU A 1 181 ? -3.232 14.277 5.298 1.00 87.12 181 GLU A O 1
ATOM 1441 N N . PHE A 1 182 ? -4.730 12.739 5.899 1.00 90.25 182 PHE A N 1
ATOM 1442 C CA . PHE A 1 182 ? -3.738 11.773 6.387 1.00 90.25 182 PHE A CA 1
ATOM 1443 C C . PHE A 1 182 ? -3.117 10.937 5.281 1.00 90.25 182 PHE A C 1
ATOM 1445 O O . PHE A 1 182 ? -2.068 10.342 5.512 1.00 90.25 182 PHE A O 1
ATOM 1452 N N . HIS A 1 183 ? -3.743 10.888 4.100 1.00 88.31 183 HIS A N 1
ATOM 1453 C CA . HIS A 1 183 ? -3.190 10.182 2.945 1.00 88.31 183 HIS A CA 1
ATOM 1454 C C . HIS A 1 183 ? -2.807 8.733 3.277 1.00 88.31 183 HIS A C 1
ATOM 1456 O O . HIS A 1 183 ? -1.791 8.217 2.825 1.00 88.31 183 HIS A O 1
ATOM 1462 N N . THR A 1 184 ? -3.623 8.068 4.092 1.00 93.19 184 THR A N 1
ATOM 1463 C CA . THR A 1 184 ? -3.498 6.654 4.451 1.00 93.19 184 THR A CA 1
ATOM 1464 C C . THR A 1 184 ? -4.879 6.069 4.702 1.00 93.19 184 THR A C 1
ATOM 1466 O O . THR A 1 184 ? -5.830 6.792 5.017 1.00 93.19 184 THR A O 1
ATOM 1469 N N . TYR A 1 185 ? -5.001 4.752 4.597 1.00 95.69 185 TYR A N 1
ATOM 1470 C CA . TYR A 1 185 ? -6.150 4.023 5.126 1.00 95.69 185 TYR A CA 1
ATOM 1471 C C . TYR A 1 185 ? -5.756 2.596 5.505 1.00 95.69 185 TYR A C 1
ATOM 1473 O O . TYR A 1 185 ? -4.643 2.153 5.219 1.00 95.69 185 TYR A O 1
ATOM 1481 N N . PHE A 1 186 ? -6.657 1.895 6.193 1.00 97.44 186 PHE A N 1
ATOM 1482 C CA . PHE A 1 186 ? -6.445 0.512 6.614 1.00 97.44 186 PHE A CA 1
ATOM 1483 C C . PHE A 1 186 ? -7.251 -0.471 5.764 1.00 97.44 186 PHE A C 1
ATOM 1485 O O . PHE A 1 186 ? -8.441 -0.248 5.517 1.00 97.44 186 PHE A O 1
ATOM 1492 N N . ILE A 1 187 ? -6.607 -1.569 5.359 1.00 97.75 187 ILE A N 1
ATOM 1493 C CA . ILE A 1 187 ? -7.206 -2.608 4.515 1.00 97.75 187 ILE A CA 1
ATOM 1494 C C . ILE A 1 187 ? -7.142 -4.012 5.122 1.00 97.75 187 ILE A C 1
ATOM 1496 O O . ILE A 1 187 ? -6.295 -4.315 5.959 1.00 97.75 187 ILE A O 1
ATOM 1500 N N . GLY A 1 188 ? -8.007 -4.898 4.640 1.00 97.25 188 GLY A N 1
ATOM 1501 C CA . GLY A 1 188 ? -8.098 -6.286 5.077 1.00 97.25 188 GLY A CA 1
ATOM 1502 C C . GLY A 1 188 ? -8.662 -6.441 6.491 1.00 97.25 188 GLY A C 1
ATOM 1503 O O . GLY A 1 188 ? -8.792 -5.491 7.263 1.00 97.25 188 GLY A O 1
ATOM 1504 N N . LYS A 1 189 ? -8.975 -7.679 6.861 1.00 95.50 189 LYS A N 1
ATOM 1505 C CA . LYS A 1 189 ? -9.383 -8.083 8.216 1.00 95.50 189 LYS A CA 1
ATOM 1506 C C . LYS A 1 189 ? -8.293 -7.839 9.249 1.00 95.50 189 LYS A C 1
ATOM 1508 O O . LYS A 1 189 ? -8.601 -7.644 10.418 1.00 95.50 189 LYS A O 1
ATOM 1513 N N . GLN A 1 190 ? -7.032 -7.882 8.823 1.00 94.94 190 GLN A N 1
ATOM 1514 C CA . GLN A 1 190 ? -5.896 -7.565 9.686 1.00 94.94 190 GLN A CA 1
ATOM 1515 C C . GLN A 1 190 ? -5.689 -6.053 9.866 1.00 94.94 190 GLN A C 1
ATOM 1517 O O . GLN A 1 190 ? -4.880 -5.670 10.702 1.00 94.94 190 GLN A O 1
ATOM 1522 N N . GLY A 1 191 ? -6.396 -5.208 9.102 1.00 96.25 191 GLY A N 1
ATOM 1523 C CA . GLY A 1 191 ? -6.305 -3.754 9.182 1.00 96.25 191 GLY A CA 1
ATOM 1524 C C . GLY A 1 191 ? -4.898 -3.245 8.899 1.00 96.25 191 GLY A C 1
ATOM 1525 O O . GLY A 1 191 ? -4.326 -2.602 9.761 1.00 96.25 191 GLY A O 1
ATOM 1526 N N . LEU A 1 192 ? -4.333 -3.549 7.732 1.00 97.50 192 LEU A N 1
ATOM 1527 C CA . LEU A 1 192 ? -2.980 -3.176 7.306 1.00 97.50 192 LEU A CA 1
ATOM 1528 C C . LEU A 1 192 ? -2.922 -1.720 6.834 1.00 97.50 192 LEU A C 1
ATOM 1530 O O . LEU A 1 192 ? -3.765 -1.303 6.040 1.00 97.50 192 LEU A O 1
ATOM 1534 N N . LEU A 1 193 ? -1.926 -0.963 7.293 1.00 96.81 193 LEU A N 1
ATOM 1535 C CA . LEU A 1 193 ? -1.733 0.445 6.955 1.00 96.81 193 LEU A CA 1
ATOM 1536 C C . LEU A 1 193 ? -1.060 0.606 5.589 1.00 96.81 193 LEU A C 1
ATOM 1538 O O . LEU A 1 193 ? 0.062 0.136 5.374 1.00 96.81 193 LEU A O 1
ATOM 1542 N N . ILE A 1 194 ? -1.727 1.328 4.691 1.00 94.75 194 ILE A N 1
ATOM 1543 C CA . ILE A 1 194 ? -1.239 1.591 3.334 1.00 94.75 194 ILE A CA 1
ATOM 1544 C C . ILE A 1 194 ? -1.221 3.091 3.023 1.00 94.75 194 ILE A C 1
ATOM 1546 O O . ILE A 1 194 ? -1.937 3.879 3.653 1.00 94.75 194 ILE A O 1
ATOM 1550 N N . HIS A 1 195 ? -0.392 3.483 2.050 1.00 89.31 195 HIS A N 1
ATOM 1551 C CA . HIS A 1 195 ? -0.277 4.878 1.605 1.00 89.31 195 HIS A CA 1
ATOM 1552 C C . HIS A 1 195 ? -1.341 5.257 0.562 1.00 89.31 195 HIS A C 1
ATOM 1554 O O . HIS A 1 195 ? -1.557 4.568 -0.432 1.00 89.31 195 HIS A O 1
ATOM 1560 N N . ASN A 1 196 ? -1.987 6.382 0.846 1.00 78.81 196 ASN A N 1
ATOM 1561 C CA . ASN A 1 196 ? -2.905 7.232 0.102 1.00 78.81 196 ASN A CA 1
ATOM 1562 C C . ASN A 1 196 ? -2.357 8.454 -0.661 1.00 78.81 196 ASN A C 1
ATOM 1564 O O . ASN A 1 196 ? -2.832 9.535 -0.326 1.00 78.81 196 ASN A O 1
ATOM 1568 N N . ASN A 1 197 ? -1.444 8.392 -1.640 1.00 63.62 197 ASN A N 1
ATOM 1569 C CA . ASN A 1 197 ? -1.099 9.620 -2.390 1.00 63.62 197 ASN A CA 1
ATOM 1570 C C . ASN A 1 197 ? -1.660 9.613 -3.803 1.00 63.62 197 ASN A C 1
ATOM 1572 O O . ASN A 1 197 ? -1.133 8.974 -4.711 1.00 63.62 197 ASN A O 1
ATOM 1576 N N . VAL A 1 198 ? -2.719 10.388 -4.005 1.00 52.53 198 VAL A N 1
ATOM 1577 C CA . VAL A 1 198 ? -3.135 10.785 -5.346 1.00 52.53 198 VAL A CA 1
ATOM 1578 C C . VAL A 1 198 ? -3.476 12.265 -5.314 1.00 52.53 198 VAL A C 1
ATOM 1580 O O . VAL A 1 198 ? -4.067 12.735 -4.343 1.00 52.53 198 VAL A O 1
ATOM 1583 N N . LEU A 1 199 ? -3.095 12.985 -6.372 1.00 42.28 199 LEU A N 1
ATOM 1584 C CA . LEU A 1 199 ? -3.328 14.421 -6.514 1.00 42.28 199 LEU A CA 1
ATOM 1585 C C . LEU A 1 199 ? -4.762 14.817 -6.179 1.00 42.28 199 LEU A C 1
ATOM 1587 O O . LEU A 1 199 ? -5.718 14.269 -6.734 1.00 42.28 199 LEU A O 1
ATOM 1591 N N . LEU A 1 200 ? -4.884 15.860 -5.364 1.00 34.44 200 LEU A N 1
ATOM 1592 C CA . LEU A 1 200 ? -5.969 16.813 -5.529 1.00 34.44 200 LEU A CA 1
ATOM 1593 C C . LEU A 1 200 ? -5.712 17.531 -6.863 1.00 34.44 200 LEU A C 1
ATOM 1595 O O . LEU A 1 200 ? -4.635 18.095 -7.060 1.00 34.44 200 LEU A O 1
ATOM 1599 N N . ARG A 1 201 ? -6.658 17.411 -7.798 1.00 30.36 201 ARG A N 1
ATOM 1600 C CA . ARG A 1 201 ? -6.696 18.253 -9.001 1.00 30.36 201 ARG A CA 1
ATOM 1601 C C . ARG A 1 201 ? -6.908 19.714 -8.634 1.00 30.36 201 ARG A C 1
ATOM 1603 O O . ARG A 1 201 ? -7.663 19.954 -7.665 1.00 30.36 201 ARG A O 1
#

Secondary structure (DSSP, 8-state):
-HHHHHHHHHHHHH-GGGHHHHEEEEEE-SSEEEEEETTS-EEEEEGGGS-HHHHHTTT---EETT-EEEETTEEEETTT--TT-EEEEE-TTT--EEEEEEEEEEEEEEEEEEEEEETTEEEEE-TT-EEEBTTSSEEETTT--TT-EEEBGGG-EEEEEEEEEEEEEEEEEEEEEEETTT-EEEETTTTEEEE------

Foldseek 3Di:
DVPLQVVLVCCLVPPLLCNVVFFFWWDDDDQWIWTQGPVRDIDIDGPVVHDLSSVCSLAPKWFFQQKWFQFPVGTDGQVPDDFQTWGWFAQLVVRDIDTWTFHDKDKDKDQKWKWWDWPNDITTMHQNWWFQWPVRTTGGSVSDDFQTWGAFPPRDTITTHDMDMGGHPDIGMIMDTQTPDRQWTFIDPRRGITGRDDDDD

Sequence (201 aa):
MSDSTDELMTCLKREPEALFELVEETKELDNTILYRLRDDTEIQLFKSDLTPEQIICSTIGCFTGDTLVTTKEGLKRIDEVKTGDYVLSKDVKSGESAYKKVNYVYIKSTSKLVKLIVGNEEINTTSSHLFFTDSGWWKSAKNIKVGDRIFAAEGELKEVTATRVVDLEEAVRIYNLNVDEFHTYFIGKQGLLIHNNVLLR

InterPro domains:
  IPR003587 Hint domain N-terminal [SM00306] (60-154)
  IPR006141 Intein N-terminal splicing region [PS50817] (62-133)
  IPR006141 Intein N-terminal splicing region [TIGR01445] (62-133)
  IPR030934 Intein C-terminal splicing region [PS50818] (173-197)
  IPR036844 Hint domain superfamily [SSF51294] (61-195)